Protein AF-A0A940Q890-F1 (afdb_monomer_lite)

Sequence (203 aa):
MNSMENITSRCIGCPLNGSFIGEEDCKSKSAEFCRHMEEFMSSDFYVFPPPQYALSQLTILYSVGMANFLLTYAVSHGYERTTAEDLYVLGLMSRIGCLNNPSGTDCEAKSNEIIMRNGLYVNKLGYAEAIANQEIFTDKPSIALQLLWLAHFCIAENGCYVGFAENYKHICTAYKNGDVKETKFKNIIRIIDYLKINFPEYK

Structure (mmCIF, N/CA/C/O backbone):
data_AF-A0A940Q890-F1
#
_entry.id   AF-A0A940Q890-F1
#
loop_
_atom_site.group_PDB
_atom_site.id
_atom_site.type_symbol
_atom_site.label_atom_id
_atom_site.label_alt_id
_atom_site.label_comp_id
_atom_site.label_asym_id
_atom_site.label_entity_id
_atom_site.label_seq_id
_atom_site.pdbx_PDB_ins_code
_atom_site.Cartn_x
_atom_site.Cartn_y
_atom_site.Cartn_z
_atom_site.occupancy
_atom_site.B_iso_or_equiv
_atom_site.auth_seq_id
_atom_site.auth_comp_id
_atom_site.auth_asym_id
_atom_site.auth_atom_id
_atom_site.pdbx_PDB_model_num
ATOM 1 N N . MET A 1 1 ? 2.649 -46.384 -12.101 1.00 36.00 1 MET A N 1
ATOM 2 C CA . MET A 1 1 ? 3.016 -45.759 -13.387 1.00 36.00 1 MET A CA 1
ATOM 3 C C . MET A 1 1 ? 1.748 -45.690 -14.215 1.00 36.00 1 MET A C 1
ATOM 5 O O . MET A 1 1 ? 1.402 -46.682 -14.833 1.00 36.00 1 MET A O 1
ATOM 9 N N . ASN A 1 2 ? 1.015 -44.579 -14.127 1.00 32.62 2 ASN A N 1
ATOM 10 C CA . ASN A 1 2 ? -0.153 -44.329 -14.969 1.00 32.62 2 ASN A CA 1
ATOM 11 C C . ASN A 1 2 ? 0.209 -43.235 -15.966 1.00 32.62 2 ASN A C 1
ATOM 13 O O . ASN A 1 2 ? 0.811 -42.225 -15.603 1.00 32.62 2 ASN A O 1
ATOM 17 N N . SER A 1 3 ? -0.116 -43.528 -17.216 1.00 32.97 3 SER A N 1
ATOM 18 C CA . SER A 1 3 ? 0.097 -42.749 -18.423 1.00 32.97 3 SER A CA 1
ATOM 19 C C . SER A 1 3 ? -0.542 -41.365 -18.340 1.00 32.97 3 SER A C 1
ATOM 21 O O . SER A 1 3 ? -1.724 -41.233 -18.029 1.00 32.97 3 SER A O 1
ATOM 23 N N . MET A 1 4 ? 0.243 -40.338 -18.674 1.00 30.72 4 MET A N 1
ATOM 24 C CA . MET A 1 4 ? -0.267 -39.038 -19.104 1.00 30.72 4 MET A CA 1
ATOM 25 C C . MET A 1 4 ? -0.988 -39.228 -20.442 1.00 30.72 4 MET A C 1
ATOM 27 O O . MET A 1 4 ? -0.357 -39.249 -21.496 1.00 30.72 4 MET A O 1
ATOM 31 N N . GLU A 1 5 ? -2.304 -39.395 -20.398 1.00 36.03 5 GLU A N 1
ATOM 32 C CA . GLU A 1 5 ? -3.158 -39.242 -21.570 1.00 36.03 5 GLU A CA 1
ATOM 33 C C . GLU A 1 5 ? -3.681 -37.802 -21.657 1.00 36.03 5 GLU A C 1
ATOM 35 O O . GLU A 1 5 ? -4.263 -37.270 -20.716 1.00 36.03 5 GLU A O 1
ATOM 40 N N . ASN A 1 6 ? -3.503 -37.227 -22.849 1.00 37.62 6 ASN A N 1
ATOM 41 C CA . ASN A 1 6 ? -4.355 -36.222 -23.482 1.00 37.62 6 ASN A CA 1
ATOM 42 C C . ASN A 1 6 ? -4.544 -34.867 -22.785 1.00 37.62 6 ASN A C 1
ATOM 44 O O . ASN A 1 6 ? -5.622 -34.535 -22.298 1.00 37.62 6 ASN A O 1
ATOM 48 N N . ILE A 1 7 ? -3.558 -33.987 -22.970 1.00 34.72 7 ILE A N 1
ATOM 49 C CA . ILE A 1 7 ? -3.847 -32.568 -23.211 1.00 34.72 7 ILE A CA 1
ATOM 50 C C . ILE A 1 7 ? -3.721 -32.342 -24.720 1.00 34.72 7 ILE A C 1
ATOM 52 O O . ILE A 1 7 ? -2.685 -31.926 -25.227 1.00 34.72 7 ILE A O 1
ATOM 56 N N . THR A 1 8 ? -4.781 -32.646 -25.470 1.00 36.75 8 THR A N 1
ATOM 57 C CA . THR A 1 8 ? -4.949 -32.084 -26.815 1.00 36.75 8 THR A CA 1
ATOM 58 C C . THR A 1 8 ? -5.264 -30.602 -26.645 1.00 36.75 8 THR A C 1
ATOM 60 O O . THR A 1 8 ? -6.431 -30.210 -26.558 1.00 36.75 8 THR A O 1
ATOM 63 N N . SER A 1 9 ? -4.225 -29.775 -26.549 1.00 41.16 9 SER A N 1
ATOM 64 C CA . SER A 1 9 ? -4.351 -28.333 -26.705 1.00 41.16 9 SER A CA 1
ATOM 65 C C . SER A 1 9 ? -4.835 -28.074 -28.131 1.00 41.16 9 SER A C 1
ATOM 67 O O . SER A 1 9 ? -4.096 -28.153 -29.109 1.00 41.16 9 SER A O 1
ATOM 69 N N . ARG A 1 10 ? -6.133 -27.795 -28.279 1.00 35.84 10 ARG A N 1
ATOM 70 C CA . ARG A 1 10 ? -6.606 -27.081 -29.463 1.00 35.84 10 ARG A CA 1
ATOM 71 C C . ARG A 1 10 ? -5.863 -25.751 -29.455 1.00 35.84 10 ARG A C 1
ATOM 73 O O . ARG A 1 10 ? -6.170 -24.895 -28.631 1.00 35.84 10 ARG A O 1
ATOM 80 N N . CYS A 1 11 ? -4.870 -25.600 -30.328 1.00 39.16 11 CYS A N 1
ATOM 81 C CA . CYS A 1 11 ? -4.302 -24.305 -30.666 1.00 39.16 11 CYS A CA 1
ATOM 82 C C . CYS A 1 11 ? -5.459 -23.430 -31.154 1.00 39.16 11 CYS A C 1
ATOM 84 O O . CYS A 1 11 ? -5.930 -23.571 -32.282 1.00 39.16 11 CYS A O 1
ATOM 86 N N . ILE A 1 12 ? -5.978 -22.573 -30.278 1.00 40.47 12 ILE A N 1
ATOM 87 C CA . ILE A 1 12 ? -6.951 -21.560 -30.661 1.00 40.47 12 ILE A CA 1
ATOM 88 C C . ILE A 1 12 ? -6.165 -20.519 -31.460 1.00 40.47 12 ILE A C 1
ATOM 90 O O . ILE A 1 12 ? -5.473 -19.689 -30.889 1.00 40.47 12 ILE A O 1
ATOM 94 N N . GLY A 1 13 ? -6.227 -20.677 -32.785 1.00 36.38 13 GLY A N 1
ATOM 95 C CA . GLY A 1 13 ? -5.977 -19.695 -33.841 1.00 36.38 13 GLY A CA 1
ATOM 96 C C . GLY A 1 13 ? -4.834 -18.706 -33.627 1.00 36.38 13 GLY A C 1
ATOM 97 O O . GLY A 1 13 ? -5.016 -17.686 -32.975 1.00 36.38 13 GLY A O 1
ATOM 98 N N . CYS A 1 14 ? -3.705 -18.934 -34.299 1.00 35.06 14 CYS A N 1
ATOM 99 C CA . CYS A 1 14 ? -2.730 -17.884 -34.585 1.00 35.06 14 CYS A CA 1
ATOM 100 C C . CYS A 1 14 ? -3.339 -16.959 -35.663 1.00 35.06 14 CYS A C 1
ATOM 102 O O . CYS A 1 14 ? -3.518 -17.414 -36.797 1.00 35.06 14 CYS A O 1
ATOM 104 N N . PRO A 1 15 ? -3.723 -15.701 -35.371 1.00 42.38 15 PRO A N 1
ATOM 105 C CA . PRO A 1 15 ? -4.333 -14.837 -36.365 1.00 42.38 15 PRO A CA 1
ATOM 106 C C . PRO A 1 15 ? -3.221 -14.030 -37.029 1.00 42.38 15 PRO A C 1
ATOM 108 O O . PRO A 1 15 ? -2.974 -12.883 -36.675 1.00 42.38 15 PRO A O 1
ATOM 111 N N . LEU A 1 16 ? -2.525 -14.634 -37.990 1.00 40.38 16 LEU A N 1
ATOM 112 C CA . LEU A 1 16 ? -1.650 -13.890 -38.890 1.00 40.38 16 LEU A CA 1
ATOM 113 C C . LEU A 1 16 ? -2.021 -14.222 -40.334 1.00 40.38 16 LEU A C 1
ATOM 115 O O . LEU A 1 16 ? -1.605 -15.224 -40.899 1.00 40.38 16 LEU A O 1
ATOM 119 N N . ASN A 1 17 ? -2.856 -13.345 -40.892 1.00 38.34 17 ASN A N 1
ATOM 120 C CA . ASN A 1 17 ? -2.993 -13.047 -42.316 1.00 38.34 17 ASN A CA 1
ATOM 121 C C . ASN A 1 17 ? -2.982 -14.248 -43.279 1.00 38.34 17 ASN A C 1
ATOM 123 O O . ASN A 1 17 ? -2.009 -14.500 -43.987 1.00 38.34 17 ASN A O 1
ATOM 127 N N . GLY A 1 18 ? -4.140 -14.905 -43.390 1.00 39.94 18 GLY A N 1
ATOM 128 C CA . GLY A 1 18 ? -4.699 -15.315 -44.685 1.00 39.94 18 GLY A CA 1
ATOM 129 C C . GLY A 1 18 ? -3.880 -16.252 -45.579 1.00 39.94 18 GLY A C 1
ATOM 130 O O . GLY A 1 18 ? -4.152 -16.310 -46.773 1.00 39.94 18 GLY A O 1
ATOM 131 N N . SER A 1 19 ? -2.911 -16.994 -45.050 1.00 39.81 19 SER A N 1
ATOM 132 C CA . SER A 1 19 ? -2.160 -17.990 -45.818 1.00 39.81 19 SER A CA 1
ATOM 133 C C . SER A 1 19 ? -2.051 -19.283 -45.014 1.00 39.81 19 SER A C 1
ATOM 135 O O . SER A 1 19 ? -1.582 -19.290 -43.879 1.00 39.81 19 SER A O 1
ATOM 137 N N . PHE A 1 20 ? -2.571 -20.374 -45.584 1.00 41.38 20 PHE A N 1
ATOM 138 C CA . PHE A 1 20 ? -2.548 -21.704 -44.976 1.00 41.38 20 PHE A CA 1
ATOM 139 C C . PHE A 1 20 ? -1.102 -22.192 -44.888 1.00 41.38 20 PHE A C 1
ATOM 141 O O . PHE A 1 20 ? -0.534 -22.677 -45.864 1.00 41.38 20 PHE A O 1
ATOM 148 N N . ILE A 1 21 ? -0.510 -22.056 -43.705 1.00 46.25 21 ILE A N 1
ATOM 149 C CA . ILE A 1 21 ? 0.701 -22.776 -43.335 1.00 46.25 21 ILE A CA 1
ATOM 150 C C . ILE A 1 21 ? 0.253 -24.189 -42.925 1.00 46.25 21 ILE A C 1
ATOM 152 O O . ILE A 1 21 ? -0.691 -24.326 -42.146 1.00 46.25 21 ILE A O 1
ATOM 156 N N . GLY A 1 22 ? 0.867 -25.237 -43.482 1.00 43.50 22 GLY A N 1
ATOM 157 C CA . GLY A 1 22 ? 0.521 -26.628 -43.158 1.00 43.50 22 GLY A CA 1
ATOM 158 C C . GLY A 1 22 ? 0.616 -26.911 -41.651 1.00 43.50 22 GLY A C 1
ATOM 159 O O . GLY A 1 22 ? 1.475 -26.357 -40.966 1.00 43.50 22 GLY A O 1
ATOM 160 N N . GLU A 1 23 ? -0.262 -27.773 -41.124 1.00 48.44 23 GLU A N 1
ATOM 161 C CA . GLU A 1 23 ? -0.362 -28.075 -39.682 1.00 48.44 23 GLU A CA 1
ATOM 162 C C . GLU A 1 23 ? 0.972 -28.488 -39.031 1.00 48.44 23 GLU A C 1
ATOM 164 O O . GLU A 1 23 ? 1.188 -28.193 -37.856 1.00 48.44 23 GLU A O 1
ATOM 169 N N . GLU A 1 24 ? 1.874 -29.145 -39.765 1.00 46.97 24 GLU A N 1
ATOM 170 C CA . GLU A 1 24 ? 3.201 -29.540 -39.264 1.00 46.97 24 GLU A CA 1
ATOM 171 C C . GLU A 1 24 ? 4.132 -28.342 -39.026 1.00 46.97 24 GLU A C 1
ATOM 173 O O . GLU A 1 24 ? 4.825 -28.295 -38.010 1.00 46.97 24 GLU A O 1
ATOM 178 N N . ASP A 1 25 ? 4.085 -27.334 -39.898 1.00 44.50 25 ASP A N 1
ATOM 179 C CA . ASP A 1 25 ? 4.914 -26.125 -39.812 1.00 44.50 25 ASP A CA 1
ATOM 180 C C . ASP A 1 25 ? 4.408 -25.161 -38.717 1.00 44.50 25 ASP A C 1
ATOM 182 O O . ASP A 1 25 ? 5.162 -24.375 -38.142 1.00 44.50 25 ASP A O 1
ATOM 186 N N . CYS A 1 26 ? 3.110 -25.228 -38.396 1.00 47.78 26 CYS A N 1
ATOM 187 C CA . CYS A 1 26 ? 2.523 -24.495 -37.275 1.00 47.78 26 CYS A CA 1
ATOM 188 C C . CYS A 1 26 ? 2.862 -25.155 -35.926 1.00 47.78 26 CYS A C 1
ATOM 190 O O . CYS A 1 26 ? 3.122 -24.456 -34.946 1.00 47.78 26 CYS A O 1
ATOM 192 N N . LYS A 1 27 ? 2.898 -26.496 -35.870 1.00 50.84 27 LYS A N 1
ATOM 193 C CA . LYS A 1 27 ? 3.291 -27.258 -34.672 1.00 50.84 27 LYS A CA 1
ATOM 194 C C . LYS A 1 27 ? 4.781 -27.111 -34.359 1.00 50.84 27 LYS A C 1
ATOM 196 O O . LYS A 1 27 ? 5.122 -26.961 -33.189 1.00 50.84 27 LYS A O 1
ATOM 201 N N . SER A 1 28 ? 5.654 -27.095 -35.369 1.00 55.19 28 SER A N 1
ATOM 202 C CA . SER A 1 28 ? 7.104 -26.925 -35.182 1.00 55.19 28 SER A CA 1
ATOM 203 C C . SER A 1 28 ? 7.464 -25.524 -34.666 1.00 55.19 28 SER A C 1
ATOM 205 O O . SER A 1 28 ? 8.161 -25.412 -33.660 1.00 55.19 28 SER A O 1
ATOM 207 N N . LYS A 1 29 ? 6.903 -24.461 -35.263 1.00 57.06 29 LYS A N 1
ATOM 208 C CA . LYS A 1 29 ? 7.097 -23.068 -34.811 1.00 57.06 29 LYS A CA 1
ATOM 209 C C . LYS A 1 29 ? 6.474 -22.799 -33.441 1.00 57.06 29 LYS A C 1
ATOM 211 O O . LYS A 1 29 ? 7.051 -22.074 -32.636 1.00 57.06 29 LYS A O 1
ATOM 216 N N . SER A 1 30 ? 5.320 -23.406 -33.150 1.00 66.06 30 SER A N 1
ATOM 217 C CA . SER A 1 30 ? 4.701 -23.357 -31.819 1.00 66.06 30 SER A CA 1
ATOM 218 C C . SER A 1 30 ? 5.561 -24.059 -30.770 1.00 66.06 30 SER A C 1
ATOM 220 O O . SER A 1 30 ? 5.704 -23.533 -29.674 1.00 66.06 30 SER A O 1
ATOM 222 N N . ALA A 1 31 ? 6.127 -25.228 -31.079 1.00 70.69 31 ALA A N 1
ATOM 223 C CA . ALA A 1 31 ? 6.979 -25.966 -30.151 1.00 70.69 31 ALA A CA 1
ATOM 224 C C . ALA A 1 31 ? 8.315 -25.251 -29.908 1.00 70.69 31 ALA A C 1
ATOM 226 O O . ALA A 1 31 ? 8.791 -25.214 -28.779 1.00 70.69 31 ALA A O 1
ATOM 227 N N . GLU A 1 32 ? 8.897 -24.635 -30.940 1.00 73.88 32 GLU A N 1
ATOM 228 C CA . GLU A 1 32 ? 10.106 -23.821 -30.809 1.00 73.88 32 GLU A CA 1
ATOM 229 C C . GLU A 1 32 ? 9.854 -22.561 -29.974 1.00 73.88 32 GLU A C 1
ATOM 231 O O . GLU A 1 32 ? 10.647 -22.258 -29.087 1.00 73.88 32 GLU A O 1
ATOM 236 N N . PHE A 1 33 ? 8.722 -21.881 -30.179 1.00 73.81 33 PHE A N 1
ATOM 237 C CA . PHE A 1 33 ? 8.312 -20.754 -29.342 1.00 73.81 33 PHE A CA 1
ATOM 238 C C . PHE A 1 33 ? 8.047 -21.175 -27.892 1.00 73.81 33 PHE A C 1
ATOM 240 O O . PHE A 1 33 ? 8.537 -20.524 -26.976 1.00 73.81 33 PHE A O 1
ATOM 247 N N . CYS A 1 34 ? 7.312 -22.269 -27.662 1.00 71.75 34 CYS A N 1
ATOM 248 C CA . CYS A 1 34 ? 7.065 -22.787 -26.314 1.00 71.75 34 CYS A CA 1
ATOM 249 C C . CYS A 1 34 ? 8.372 -23.157 -25.613 1.00 71.75 34 CYS A C 1
ATOM 251 O O . CYS A 1 34 ? 8.577 -22.737 -24.483 1.00 71.75 34 CYS A O 1
ATOM 253 N N . ARG A 1 35 ? 9.287 -23.845 -26.303 1.00 73.06 35 ARG A N 1
ATOM 254 C CA . ARG A 1 35 ? 10.613 -24.174 -25.773 1.00 73.06 35 ARG A CA 1
ATOM 255 C C . ARG A 1 35 ? 11.446 -22.923 -25.501 1.00 73.06 35 ARG A C 1
ATOM 257 O O . ARG A 1 35 ? 12.102 -22.857 -24.475 1.00 73.06 35 ARG A O 1
ATOM 264 N N . HIS A 1 36 ? 11.389 -21.916 -26.370 1.00 73.56 36 HIS A N 1
ATOM 265 C CA . HIS A 1 36 ? 12.060 -20.636 -26.147 1.00 73.56 36 HIS A CA 1
ATOM 266 C C . HIS A 1 36 ? 11.501 -19.904 -24.920 1.00 73.56 36 HIS A C 1
ATOM 268 O O . HIS A 1 36 ? 12.264 -19.379 -24.117 1.00 73.56 36 HIS A O 1
ATOM 274 N N . MET A 1 37 ? 10.177 -19.899 -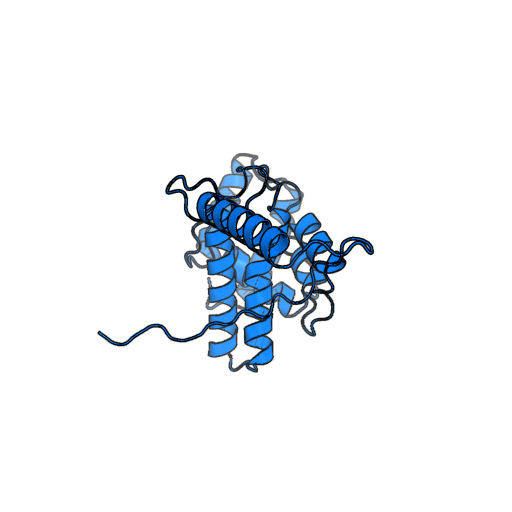24.745 1.00 72.44 37 MET A N 1
ATOM 275 C CA . MET A 1 37 ? 9.524 -19.334 -23.565 1.00 72.44 37 MET A CA 1
ATOM 276 C C . MET A 1 37 ? 9.851 -20.130 -22.300 1.00 72.44 37 MET A C 1
ATOM 278 O O . MET A 1 37 ? 10.097 -19.524 -21.267 1.00 72.44 37 MET A O 1
ATOM 282 N N . GLU A 1 38 ? 9.881 -21.463 -22.368 1.00 68.19 38 GLU A N 1
ATOM 283 C CA . GLU A 1 38 ? 10.301 -22.328 -21.264 1.00 68.19 38 GLU A CA 1
ATOM 284 C C . GLU A 1 38 ? 11.754 -22.045 -20.896 1.00 68.19 38 GLU A C 1
ATOM 286 O O . GLU A 1 38 ? 11.999 -21.683 -19.760 1.00 68.19 38 GLU A O 1
ATOM 291 N N . GLU A 1 39 ? 12.690 -22.066 -21.846 1.00 66.44 39 GLU A N 1
ATOM 292 C CA . GLU A 1 39 ? 14.101 -21.725 -21.622 1.00 66.44 39 GLU A CA 1
ATOM 293 C C . GLU A 1 39 ? 14.268 -20.310 -21.031 1.00 66.44 39 GLU A C 1
ATOM 295 O O . GLU A 1 39 ? 15.066 -20.119 -20.115 1.00 66.44 39 GLU A O 1
ATOM 300 N N . PHE A 1 40 ? 13.486 -19.328 -21.496 1.00 64.69 40 PHE A N 1
ATOM 301 C CA . PHE A 1 40 ? 13.501 -17.956 -20.976 1.00 64.69 40 PHE A CA 1
ATOM 302 C C . PHE A 1 40 ? 12.924 -17.843 -19.554 1.00 64.69 40 PHE A C 1
ATOM 304 O O . PHE A 1 40 ? 13.395 -17.032 -18.761 1.00 64.69 40 PHE A O 1
ATOM 311 N N . MET A 1 41 ? 11.908 -18.644 -19.220 1.00 64.50 41 MET A N 1
ATOM 312 C CA . MET A 1 41 ? 11.225 -18.619 -17.920 1.00 64.50 41 MET A CA 1
ATOM 313 C C . MET A 1 41 ? 11.835 -19.588 -16.890 1.00 64.50 41 MET A C 1
ATOM 315 O O . MET A 1 41 ? 11.636 -19.392 -15.693 1.00 64.50 41 MET A O 1
ATOM 319 N N . SER A 1 42 ? 12.536 -20.638 -17.333 1.00 56.69 42 SER A N 1
ATOM 320 C CA . SER A 1 42 ? 13.055 -21.747 -16.520 1.00 56.69 42 SER A CA 1
ATOM 321 C C . SER A 1 42 ? 14.573 -21.751 -16.374 1.00 56.69 42 SER A C 1
ATOM 323 O O . SER A 1 42 ? 15.097 -22.625 -15.687 1.00 56.69 42 SER A O 1
ATOM 325 N N . SER A 1 43 ? 15.307 -20.849 -17.037 1.00 49.50 43 SER A N 1
ATOM 326 C CA . SER A 1 43 ? 16.749 -20.766 -16.819 1.00 49.50 43 SER A CA 1
ATOM 327 C C . SER A 1 43 ? 17.019 -20.441 -15.348 1.00 49.50 43 SER A C 1
ATOM 329 O O . SER A 1 43 ? 16.525 -19.438 -14.842 1.00 49.50 43 SER A O 1
ATOM 331 N N . ASP A 1 44 ? 17.851 -21.248 -14.683 1.00 46.09 44 ASP A N 1
ATOM 332 C CA . ASP A 1 44 ? 18.306 -21.050 -13.292 1.00 46.09 44 ASP A CA 1
ATOM 333 C C . ASP A 1 44 ? 19.023 -19.700 -13.064 1.00 46.09 44 ASP A C 1
ATOM 335 O O . ASP A 1 44 ? 19.335 -19.307 -11.937 1.00 46.09 44 ASP A O 1
ATOM 339 N N . PHE A 1 45 ? 19.261 -18.948 -14.140 1.00 43.12 45 PHE A N 1
ATOM 340 C CA . PHE A 1 45 ? 19.480 -17.517 -14.080 1.00 43.12 45 PHE A CA 1
ATOM 341 C C . PHE A 1 45 ? 18.164 -16.827 -13.713 1.00 43.12 45 PHE A C 1
ATOM 343 O O . PHE A 1 45 ? 17.337 -16.541 -14.570 1.00 43.12 45 PHE A O 1
ATOM 350 N N . TYR A 1 46 ? 18.020 -16.508 -12.426 1.00 42.62 46 TYR A N 1
ATOM 351 C CA . TYR A 1 46 ? 17.093 -15.531 -11.836 1.00 42.62 46 TYR A CA 1
ATOM 352 C C . TYR A 1 46 ? 17.243 -14.116 -12.441 1.00 42.62 46 TYR A C 1
ATOM 354 O O . TYR A 1 46 ? 17.369 -13.111 -11.744 1.00 42.62 46 TYR A O 1
ATOM 362 N N . VAL A 1 47 ? 17.243 -13.998 -13.760 1.00 44.00 47 VAL A N 1
ATOM 363 C CA . VAL A 1 47 ? 17.026 -12.747 -14.456 1.00 44.00 47 VAL A CA 1
ATOM 364 C C . VAL A 1 47 ? 15.559 -12.821 -14.849 1.00 44.00 47 VAL A C 1
ATOM 366 O O . VAL A 1 47 ? 15.197 -13.242 -15.942 1.00 44.00 47 VAL A O 1
ATOM 369 N N . PHE A 1 48 ? 14.707 -12.393 -13.910 1.00 51.62 48 PHE A N 1
ATOM 370 C CA . PHE A 1 48 ? 13.456 -11.693 -14.224 1.00 51.62 48 PHE A CA 1
ATOM 371 C C . PHE A 1 48 ? 13.619 -10.878 -15.526 1.00 51.62 48 PHE A C 1
ATOM 373 O O . PHE A 1 48 ? 14.755 -10.509 -15.834 1.00 51.62 48 PHE A O 1
ATOM 380 N N . PRO A 1 49 ? 12.548 -10.524 -16.271 1.00 56.41 49 PRO A N 1
ATOM 381 C CA . PRO A 1 49 ? 12.691 -9.657 -17.449 1.00 56.41 49 PRO A CA 1
ATOM 382 C C . PRO A 1 49 ? 13.697 -8.540 -17.130 1.00 56.41 49 PRO A C 1
ATOM 384 O O . PRO A 1 49 ? 13.603 -8.015 -16.016 1.00 56.41 49 PRO A O 1
ATOM 387 N N . PRO A 1 50 ? 14.709 -8.291 -17.997 1.00 57.84 50 PRO A N 1
ATOM 388 C CA . PRO A 1 50 ? 15.988 -7.667 -17.631 1.00 57.84 50 PRO A CA 1
ATOM 389 C C . PRO A 1 50 ? 15.778 -6.577 -16.584 1.00 57.84 50 PRO A C 1
ATOM 391 O O . PRO A 1 50 ? 14.870 -5.804 -16.838 1.00 57.84 50 PRO A O 1
ATOM 394 N N . PRO A 1 51 ? 16.521 -6.479 -15.460 1.00 58.00 51 PRO A N 1
ATOM 395 C CA . PRO A 1 51 ? 16.103 -5.801 -14.216 1.00 58.00 51 PRO A CA 1
ATOM 396 C C . PRO A 1 51 ? 15.391 -4.446 -14.368 1.00 58.00 51 PRO A C 1
ATOM 398 O O . PRO A 1 51 ? 14.542 -4.089 -13.557 1.00 58.00 51 PRO A O 1
ATOM 401 N N . GLN A 1 52 ? 15.696 -3.707 -15.434 1.00 63.38 52 GLN A N 1
ATOM 402 C CA . GLN A 1 52 ? 14.958 -2.537 -15.899 1.00 63.38 52 GLN A CA 1
ATOM 403 C C . GLN A 1 52 ? 13.501 -2.778 -16.361 1.00 63.38 52 GLN A C 1
ATOM 405 O O . GLN A 1 52 ? 12.846 -1.809 -16.729 1.00 63.38 52 GLN A O 1
ATOM 410 N N . TYR A 1 53 ? 13.009 -4.018 -16.399 1.00 68.88 53 TYR A N 1
ATOM 411 C CA . TYR A 1 53 ? 11.707 -4.438 -16.922 1.00 68.88 53 TYR A CA 1
ATOM 412 C C . TYR A 1 53 ? 10.871 -5.239 -15.906 1.00 68.88 53 TYR A C 1
ATOM 414 O O . TYR A 1 53 ? 9.790 -5.732 -16.228 1.00 68.88 53 TYR A O 1
ATOM 422 N N . ALA A 1 54 ? 11.381 -5.398 -14.683 1.00 77.75 54 ALA A N 1
ATOM 423 C CA . ALA A 1 54 ? 10.749 -6.158 -13.613 1.00 77.75 54 ALA A CA 1
ATOM 424 C C . ALA A 1 54 ? 10.543 -5.291 -12.371 1.00 77.75 54 ALA A C 1
ATOM 426 O O . ALA A 1 54 ? 11.219 -4.282 -12.170 1.00 77.75 54 ALA A O 1
ATOM 427 N N . LEU A 1 55 ? 9.632 -5.721 -11.499 1.00 85.06 55 LEU A N 1
ATOM 428 C CA . LEU A 1 55 ? 9.625 -5.241 -10.122 1.00 85.06 55 LEU A CA 1
ATOM 429 C C . LEU A 1 55 ? 10.822 -5.835 -9.377 1.00 85.06 55 LEU A C 1
ATOM 431 O O . LEU A 1 55 ? 11.137 -7.015 -9.533 1.00 85.06 55 LEU A O 1
ATOM 435 N N . SER A 1 56 ? 11.465 -5.027 -8.535 1.00 85.25 56 SER A N 1
ATOM 436 C CA . SER A 1 56 ? 12.512 -5.533 -7.647 1.00 85.25 56 SER A CA 1
ATOM 437 C C . SER A 1 56 ? 11.935 -6.539 -6.645 1.00 85.25 56 SER A C 1
ATOM 439 O O . SER A 1 56 ? 10.764 -6.448 -6.265 1.00 85.25 56 SER A O 1
ATOM 441 N N . GLN A 1 57 ? 12.768 -7.459 -6.153 1.00 85.56 57 GLN A N 1
ATOM 442 C CA . GLN A 1 57 ? 12.354 -8.422 -5.129 1.00 85.56 57 GLN A CA 1
ATOM 443 C C . GLN A 1 57 ? 11.802 -7.729 -3.873 1.00 85.56 57 GLN A C 1
ATOM 445 O O . GLN A 1 57 ? 10.789 -8.166 -3.336 1.00 85.56 57 GLN A O 1
ATOM 450 N N . LEU A 1 58 ? 12.414 -6.620 -3.439 1.00 87.62 58 LEU A N 1
ATOM 451 C CA . LEU A 1 58 ? 11.925 -5.829 -2.305 1.00 87.62 58 LEU A CA 1
ATOM 452 C C . LEU A 1 58 ? 10.540 -5.238 -2.582 1.00 87.62 58 LEU A C 1
ATOM 454 O O . LEU A 1 58 ? 9.656 -5.334 -1.740 1.00 87.62 58 LEU A O 1
ATOM 458 N N . THR A 1 59 ? 10.307 -4.694 -3.779 1.00 90.00 59 THR A N 1
ATOM 459 C CA . THR A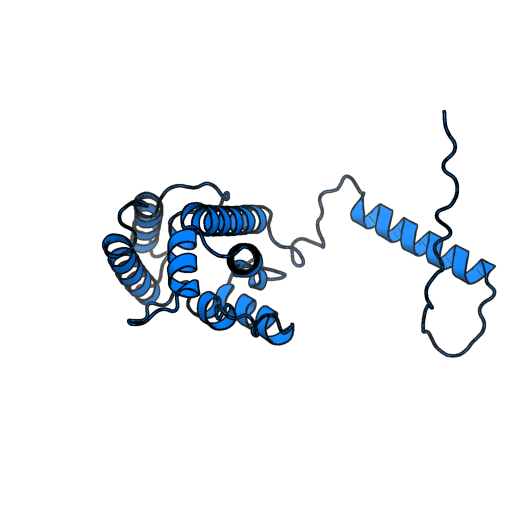 1 59 ? 8.984 -4.172 -4.153 1.00 90.00 59 THR A CA 1
ATOM 460 C C . THR A 1 59 ? 7.922 -5.269 -4.153 1.00 90.00 59 THR A C 1
ATOM 462 O O . THR A 1 59 ? 6.813 -5.035 -3.682 1.00 90.00 59 THR A O 1
ATOM 465 N N . ILE A 1 60 ? 8.260 -6.468 -4.638 1.00 91.62 60 ILE A N 1
ATOM 466 C CA . ILE A 1 60 ? 7.353 -7.621 -4.618 1.00 91.62 60 ILE A CA 1
ATOM 467 C C . ILE A 1 60 ? 7.022 -8.010 -3.174 1.00 91.62 60 ILE A C 1
ATOM 469 O O . ILE A 1 60 ? 5.847 -8.136 -2.836 1.00 91.62 60 ILE A O 1
ATOM 473 N N . LEU A 1 61 ? 8.034 -8.157 -2.313 1.00 92.81 61 LEU A N 1
ATOM 474 C CA . LEU A 1 61 ? 7.839 -8.497 -0.901 1.00 92.81 61 LEU A CA 1
ATOM 475 C C . LEU A 1 61 ? 6.989 -7.448 -0.177 1.00 92.81 61 LEU A C 1
ATOM 477 O O . LEU A 1 61 ? 6.044 -7.806 0.524 1.00 92.81 61 LEU A O 1
ATOM 481 N N . TYR A 1 62 ? 7.269 -6.165 -0.405 1.00 93.56 62 TYR A N 1
ATOM 482 C CA . TYR A 1 62 ? 6.482 -5.062 0.131 1.00 93.56 62 TYR A CA 1
ATOM 483 C C . TYR A 1 62 ? 5.016 -5.129 -0.315 1.00 93.56 62 TYR A C 1
ATOM 485 O O . TYR A 1 62 ? 4.121 -5.120 0.526 1.00 93.56 62 TYR A O 1
ATOM 493 N N . SER A 1 63 ? 4.753 -5.264 -1.621 1.00 95.06 63 SER A N 1
ATOM 494 C CA . SER A 1 63 ? 3.393 -5.389 -2.170 1.00 95.06 63 SER A CA 1
ATOM 495 C C . SER A 1 63 ? 2.640 -6.600 -1.611 1.00 95.06 63 SER A C 1
ATOM 497 O O . SER A 1 63 ? 1.450 -6.501 -1.314 1.00 95.06 63 SER A O 1
ATOM 499 N N . VAL A 1 64 ? 3.318 -7.738 -1.425 1.00 97.00 64 VAL A N 1
ATOM 500 C CA . VAL A 1 64 ? 2.730 -8.930 -0.792 1.00 97.00 64 VAL A CA 1
ATOM 501 C C . VAL A 1 64 ? 2.406 -8.664 0.680 1.00 97.00 64 VAL A C 1
ATOM 503 O O . VAL A 1 64 ? 1.316 -9.010 1.133 1.00 97.00 64 VAL A O 1
ATOM 506 N N . GLY A 1 65 ? 3.305 -8.009 1.421 1.00 97.62 65 GLY A N 1
ATOM 507 C CA . GLY A 1 65 ? 3.064 -7.594 2.805 1.00 97.62 65 GLY A CA 1
ATOM 508 C C . GLY A 1 65 ? 1.853 -6.668 2.933 1.00 97.62 65 GLY A C 1
ATOM 509 O O . GLY A 1 65 ? 0.968 -6.919 3.750 1.00 97.62 65 GLY A O 1
ATOM 510 N N . MET A 1 66 ? 1.761 -5.657 2.064 1.00 97.06 66 MET A N 1
ATOM 511 C CA . MET A 1 66 ? 0.621 -4.737 1.969 1.00 97.06 66 MET A CA 1
ATOM 512 C C . MET A 1 66 ? -0.694 -5.484 1.723 1.00 97.06 66 MET A C 1
ATOM 514 O O . MET A 1 66 ? -1.672 -5.276 2.440 1.00 97.06 66 MET A O 1
ATOM 518 N N . ALA A 1 67 ? -0.714 -6.381 0.734 1.00 97.88 67 ALA A N 1
ATOM 519 C CA . ALA A 1 67 ? -1.894 -7.166 0.385 1.00 97.88 67 ALA A CA 1
ATOM 520 C C . ALA A 1 67 ? -2.338 -8.078 1.538 1.00 97.88 67 ALA A C 1
ATOM 522 O O . ALA A 1 67 ? -3.516 -8.103 1.896 1.00 97.88 67 ALA A O 1
ATOM 523 N N . ASN A 1 68 ? -1.393 -8.779 2.168 1.00 98.31 68 ASN A N 1
ATOM 524 C CA . ASN A 1 68 ? -1.671 -9.659 3.300 1.00 98.31 68 ASN A CA 1
ATOM 525 C C . ASN A 1 68 ? -2.193 -8.888 4.516 1.00 98.31 68 ASN A C 1
ATOM 527 O O . ASN A 1 68 ? -3.129 -9.350 5.171 1.00 98.31 68 ASN A O 1
ATOM 531 N N . PHE A 1 69 ? -1.626 -7.715 4.809 1.00 98.31 69 PHE A N 1
ATOM 532 C CA . PHE A 1 69 ? -2.107 -6.855 5.888 1.00 98.31 69 PHE A CA 1
ATOM 533 C C . PHE A 1 69 ? -3.553 -6.419 5.642 1.00 98.31 69 PHE A C 1
ATOM 535 O O . PHE A 1 69 ? -4.408 -6.614 6.503 1.00 98.31 69 PHE A O 1
ATOM 542 N N . LEU A 1 70 ? -3.843 -5.892 4.450 1.00 97.62 70 LEU A N 1
ATOM 543 C CA . LEU A 1 70 ? -5.177 -5.417 4.082 1.00 97.62 70 LEU A CA 1
ATOM 544 C C . LEU A 1 70 ? -6.225 -6.539 4.099 1.00 97.62 70 LEU A C 1
ATOM 546 O O . LEU A 1 70 ? -7.328 -6.343 4.609 1.00 97.62 70 LEU A O 1
ATOM 550 N N . LEU A 1 71 ? -5.873 -7.730 3.608 1.00 97.94 71 LEU A N 1
ATOM 551 C CA . LEU A 1 71 ? -6.729 -8.915 3.684 1.00 97.94 71 LEU A CA 1
ATOM 552 C C . LEU A 1 71 ? -6.996 -9.326 5.136 1.00 97.94 71 LEU A C 1
ATOM 554 O O . LEU A 1 71 ? -8.142 -9.568 5.511 1.00 97.94 71 LEU A O 1
ATOM 558 N N . THR A 1 72 ? -5.952 -9.375 5.965 1.00 97.94 72 THR A N 1
ATOM 559 C CA . THR A 1 72 ? -6.071 -9.735 7.387 1.00 97.94 72 THR A CA 1
ATOM 560 C C . THR A 1 72 ? -6.943 -8.727 8.134 1.00 97.94 72 THR A C 1
ATOM 562 O O . THR A 1 72 ? -7.818 -9.120 8.911 1.00 97.94 72 THR A O 1
ATOM 565 N N . TYR A 1 73 ? -6.766 -7.432 7.857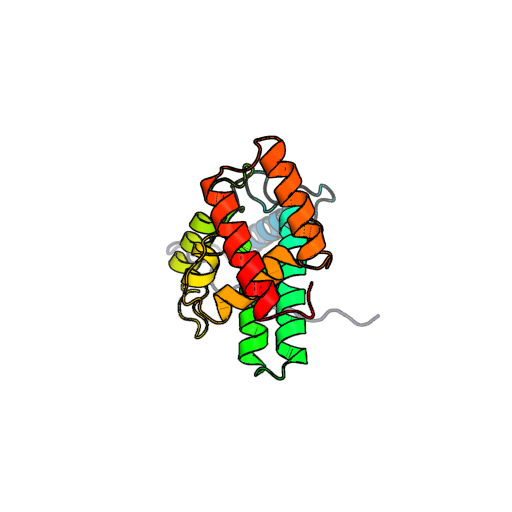 1.00 97.50 73 TYR A N 1
ATOM 566 C CA . TYR A 1 73 ? -7.616 -6.367 8.382 1.00 97.50 73 TYR A CA 1
ATOM 567 C C . TYR A 1 73 ? -9.081 -6.596 7.986 1.00 97.50 73 TYR A C 1
ATOM 569 O O . TYR A 1 73 ? -9.947 -6.698 8.850 1.00 97.50 73 TYR A O 1
ATOM 577 N N . ALA A 1 74 ? -9.361 -6.763 6.692 1.00 96.81 74 ALA A N 1
ATOM 578 C CA . ALA A 1 74 ? -10.718 -6.953 6.188 1.00 96.81 74 ALA A CA 1
ATOM 579 C C . ALA A 1 74 ? -11.419 -8.164 6.832 1.00 96.81 74 ALA A C 1
ATOM 581 O O . ALA A 1 74 ? -12.547 -8.052 7.314 1.00 96.81 74 ALA A O 1
ATOM 582 N N . VAL A 1 75 ? -10.730 -9.309 6.904 1.00 97.31 75 VAL A N 1
ATOM 583 C CA . VAL A 1 75 ? -11.268 -10.545 7.495 1.00 97.31 75 VAL A CA 1
ATOM 584 C C . VAL A 1 75 ? -11.551 -10.374 8.989 1.00 97.31 75 VAL A C 1
ATOM 586 O O . VAL A 1 75 ? -12.624 -10.748 9.458 1.00 97.31 75 VAL A O 1
ATOM 589 N N . SER A 1 76 ? -10.619 -9.782 9.741 1.00 97.00 76 SER A N 1
ATOM 590 C CA . SER A 1 76 ? -10.776 -9.571 11.191 1.00 97.00 76 SER A CA 1
ATOM 591 C C . SER A 1 76 ? -11.879 -8.571 11.551 1.00 97.00 76 SER A C 1
ATOM 593 O O . SER A 1 76 ? -12.436 -8.656 12.643 1.00 97.00 76 SER A O 1
ATOM 595 N N . HIS A 1 77 ? -12.236 -7.675 10.630 1.00 96.00 77 HIS A N 1
ATOM 596 C CA . HIS A 1 77 ? -13.277 -6.662 10.823 1.00 96.00 77 HIS A CA 1
ATOM 597 C C . HIS A 1 77 ? -14.611 -7.042 10.161 1.00 96.00 77 HIS A C 1
ATOM 599 O O . HIS A 1 77 ? -15.518 -6.216 10.085 1.00 96.00 77 HIS A O 1
ATOM 605 N N . GLY A 1 78 ? -14.748 -8.287 9.687 1.00 96.44 78 GLY A N 1
ATOM 606 C CA . GLY A 1 78 ? -16.004 -8.812 9.147 1.00 96.44 78 GLY A CA 1
ATOM 607 C C . GLY A 1 78 ? -16.421 -8.191 7.814 1.00 96.44 78 GLY A C 1
ATOM 608 O O . GLY A 1 78 ? -17.614 -8.087 7.537 1.00 96.44 78 GLY A O 1
ATOM 609 N N . TYR A 1 79 ? -15.463 -7.747 6.999 1.00 95.31 79 TYR A N 1
ATOM 610 C CA . TYR A 1 79 ? -15.762 -7.214 5.674 1.00 95.31 79 TYR A CA 1
ATOM 611 C C . TYR A 1 79 ? -16.249 -8.339 4.755 1.00 95.31 79 TYR A C 1
ATOM 613 O O . TYR A 1 79 ? -15.814 -9.488 4.854 1.00 95.31 79 TYR A O 1
ATOM 621 N N . GLU A 1 80 ? -17.132 -7.988 3.821 1.00 95.00 80 GLU A N 1
ATOM 622 C CA . GLU A 1 80 ? -17.593 -8.896 2.773 1.00 95.00 80 GLU A CA 1
ATOM 623 C C . GLU A 1 80 ? -16.412 -9.467 1.982 1.00 95.00 80 GLU A C 1
ATOM 625 O O . GLU A 1 80 ? -15.429 -8.772 1.701 1.00 95.00 80 GLU A O 1
ATOM 630 N N . ARG A 1 81 ? -16.540 -10.726 1.550 1.00 94.50 81 ARG A N 1
ATOM 631 C CA . ARG A 1 81 ? -15.486 -11.433 0.809 1.00 94.50 81 ARG A CA 1
ATOM 632 C C . ARG A 1 81 ? -14.983 -10.628 -0.390 1.00 94.50 81 ARG A C 1
ATOM 634 O O . ARG A 1 81 ? -13.776 -10.506 -0.570 1.00 94.50 81 ARG A O 1
ATOM 641 N N . THR A 1 82 ? -15.894 -10.057 -1.177 1.00 92.56 82 THR A N 1
ATOM 642 C CA . THR A 1 82 ? -15.527 -9.270 -2.361 1.00 92.56 82 THR A CA 1
ATOM 643 C C . THR A 1 82 ? -14.711 -8.040 -1.988 1.00 92.56 82 THR A C 1
ATOM 645 O O . THR A 1 82 ? -13.772 -7.709 -2.690 1.00 92.56 82 THR A O 1
ATOM 648 N N . THR A 1 83 ? -15.025 -7.389 -0.862 1.00 91.56 83 THR A N 1
ATOM 649 C CA . THR A 1 83 ? -14.278 -6.226 -0.364 1.00 91.56 83 THR A CA 1
ATOM 650 C C . THR A 1 83 ? -12.888 -6.624 0.134 1.00 91.56 83 THR A C 1
ATOM 652 O O . THR A 1 83 ? -11.933 -5.876 -0.051 1.00 91.56 83 THR A O 1
ATOM 655 N N . ALA A 1 84 ? -12.748 -7.804 0.739 1.00 94.25 84 ALA A N 1
ATOM 656 C CA . ALA A 1 84 ? -11.452 -8.332 1.156 1.00 94.25 84 ALA A CA 1
ATOM 657 C C . ALA A 1 84 ? -10.558 -8.702 -0.046 1.00 94.25 84 ALA A C 1
ATOM 659 O O . ALA A 1 84 ? -9.375 -8.364 -0.058 1.00 94.25 84 ALA A O 1
ATOM 660 N N . GLU A 1 85 ? -11.125 -9.347 -1.073 1.00 93.44 85 GLU A N 1
ATOM 661 C CA . GLU A 1 85 ? -10.450 -9.637 -2.351 1.00 93.44 85 GLU A CA 1
ATOM 662 C C . GLU A 1 85 ? -10.009 -8.341 -3.043 1.00 93.44 85 GLU A C 1
ATOM 664 O O . GLU A 1 85 ? -8.871 -8.209 -3.494 1.00 93.44 85 GLU A O 1
ATOM 669 N N . ASP A 1 86 ? -10.897 -7.355 -3.044 1.00 91.75 86 ASP A N 1
ATOM 670 C CA . ASP A 1 86 ? -10.655 -6.015 -3.545 1.00 91.75 86 ASP A CA 1
ATOM 671 C C . ASP A 1 86 ? -9.451 -5.345 -2.840 1.00 91.75 86 ASP A C 1
ATOM 673 O O . ASP A 1 86 ? -8.478 -4.928 -3.477 1.00 91.75 86 ASP A O 1
ATOM 677 N N . LEU A 1 87 ? -9.455 -5.309 -1.507 1.00 93.75 87 LEU A N 1
ATOM 678 C CA . LEU A 1 87 ? -8.358 -4.755 -0.710 1.00 93.75 87 LEU A CA 1
ATOM 679 C C . LEU A 1 87 ? -7.030 -5.508 -0.905 1.00 93.75 87 LEU A C 1
ATOM 681 O O . LEU A 1 87 ? -5.962 -4.891 -0.902 1.00 93.75 87 LEU A O 1
ATOM 685 N N . TYR A 1 88 ? -7.076 -6.822 -1.127 1.00 95.62 88 TYR A N 1
ATOM 686 C CA . TYR A 1 88 ? -5.889 -7.609 -1.462 1.00 95.62 88 TYR A CA 1
ATOM 687 C C . TYR A 1 88 ? -5.276 -7.158 -2.797 1.00 95.62 88 TYR A C 1
ATOM 689 O O . TYR A 1 88 ? -4.069 -6.913 -2.881 1.00 95.62 88 TYR A O 1
ATOM 697 N N . VAL A 1 89 ? -6.108 -6.963 -3.828 1.00 93.06 89 VAL A N 1
ATOM 698 C CA . VAL A 1 89 ? -5.669 -6.437 -5.133 1.00 93.06 89 VAL A CA 1
ATOM 699 C C . VAL A 1 89 ? -5.100 -5.025 -4.997 1.00 93.06 89 VAL A C 1
ATOM 701 O O . VAL A 1 89 ? -4.054 -4.738 -5.581 1.00 93.06 89 VAL A O 1
ATOM 704 N N . LEU A 1 90 ? -5.731 -4.156 -4.201 1.00 92.06 90 LEU A N 1
ATOM 705 C CA . LEU A 1 90 ? -5.210 -2.817 -3.906 1.00 92.06 90 LEU A CA 1
ATOM 706 C C . LEU A 1 90 ? -3.780 -2.880 -3.347 1.00 92.06 90 LEU A C 1
ATOM 708 O O . LEU A 1 90 ? -2.897 -2.173 -3.836 1.00 92.06 90 LEU A O 1
ATOM 712 N N . GLY A 1 91 ? -3.535 -3.753 -2.364 1.00 94.75 91 GLY A N 1
ATOM 713 C CA . GLY A 1 91 ? -2.209 -3.937 -1.773 1.00 94.75 91 GLY A CA 1
ATOM 714 C C . GLY A 1 91 ? -1.160 -4.367 -2.799 1.00 94.75 91 GLY A C 1
ATOM 715 O O . GLY A 1 91 ? -0.109 -3.729 -2.900 1.00 94.75 91 GLY A O 1
ATOM 716 N N . LEU A 1 92 ? -1.479 -5.376 -3.619 1.00 94.38 92 LEU A N 1
ATOM 717 C CA . LEU A 1 92 ? -0.584 -5.872 -4.670 1.00 94.38 92 LEU A CA 1
ATOM 718 C C . LEU A 1 92 ? -0.229 -4.780 -5.688 1.00 94.38 92 LEU A C 1
ATOM 720 O O . LEU A 1 92 ? 0.939 -4.612 -6.048 1.00 94.38 92 LEU A O 1
ATOM 724 N N . MET A 1 93 ? -1.236 -4.023 -6.125 1.00 91.88 93 MET A N 1
ATOM 725 C CA . MET A 1 93 ? -1.110 -3.062 -7.222 1.00 91.88 93 MET A CA 1
ATOM 726 C C . MET A 1 93 ? -0.578 -1.693 -6.786 1.00 91.88 93 MET A C 1
ATOM 728 O O . MET A 1 93 ? -0.176 -0.907 -7.642 1.00 91.88 93 MET A O 1
ATOM 732 N N . SER A 1 94 ? -0.513 -1.405 -5.483 1.00 90.62 94 SER A N 1
ATOM 733 C CA . SER A 1 94 ? -0.078 -0.103 -4.949 1.00 90.62 94 SER A CA 1
ATOM 734 C C . SER A 1 94 ? 1.287 0.369 -5.477 1.00 90.62 94 SER A C 1
ATOM 736 O O . SER A 1 94 ? 1.488 1.559 -5.727 1.00 90.62 94 SER A O 1
ATOM 738 N N . ARG A 1 95 ? 2.216 -0.561 -5.737 1.00 91.38 95 ARG A N 1
ATOM 739 C CA . ARG A 1 95 ? 3.574 -0.274 -6.235 1.00 91.38 95 ARG A CA 1
ATOM 740 C C . ARG A 1 95 ? 3.811 -0.676 -7.692 1.00 91.38 95 ARG A C 1
ATOM 742 O O . ARG A 1 95 ? 4.961 -0.743 -8.119 1.00 91.38 95 ARG A O 1
ATOM 749 N N . ILE A 1 96 ? 2.767 -0.937 -8.482 1.00 91.44 96 ILE A N 1
ATOM 750 C CA . ILE A 1 96 ? 2.942 -1.381 -9.876 1.00 91.44 96 ILE A CA 1
ATOM 751 C C . ILE A 1 96 ? 3.672 -0.347 -10.752 1.00 91.44 96 ILE A C 1
ATOM 753 O O . ILE A 1 96 ? 4.362 -0.720 -11.692 1.00 91.44 96 ILE A O 1
ATOM 757 N N . GLY A 1 97 ? 3.607 0.943 -10.416 1.00 91.06 97 GLY A N 1
ATOM 758 C CA . GLY A 1 97 ? 4.347 2.025 -11.075 1.00 91.06 97 GLY A CA 1
ATOM 759 C C . GLY A 1 97 ? 5.862 1.989 -10.871 1.00 91.06 97 GLY A C 1
ATOM 760 O O . GLY A 1 97 ? 6.590 2.785 -11.467 1.00 91.06 97 GLY A O 1
ATOM 761 N N . CYS A 1 98 ? 6.351 1.068 -10.042 1.00 90.31 98 CYS A N 1
ATOM 762 C CA . CYS A 1 98 ? 7.767 0.761 -9.908 1.00 90.31 98 CYS A CA 1
ATOM 763 C C . CYS A 1 98 ? 8.229 -0.230 -11.004 1.00 90.31 98 CYS A C 1
ATOM 765 O O . CYS A 1 98 ? 9.431 -0.428 -11.188 1.00 90.31 98 CYS A O 1
ATOM 767 N N . LEU A 1 99 ? 7.298 -0.822 -11.771 1.00 89.06 99 LEU A N 1
ATOM 768 C CA . LEU A 1 99 ? 7.605 -1.623 -12.955 1.00 89.06 99 LEU A CA 1
ATOM 769 C C . LEU A 1 99 ? 8.278 -0.732 -14.002 1.00 89.06 99 LEU A C 1
ATOM 771 O O . LEU A 1 99 ? 7.789 0.350 -14.328 1.00 89.06 99 LEU A O 1
ATOM 775 N N . ASN A 1 100 ? 9.413 -1.189 -14.520 1.00 82.12 100 ASN A N 1
ATOM 776 C CA . ASN A 1 100 ? 10.260 -0.436 -15.445 1.00 82.12 100 ASN A CA 1
ATOM 777 C C . ASN A 1 100 ? 10.721 0.928 -14.897 1.00 82.12 100 ASN A C 1
ATOM 779 O O . ASN A 1 100 ? 10.965 1.868 -15.655 1.00 82.12 100 ASN A O 1
ATOM 783 N N . ASN A 1 101 ? 10.815 1.056 -13.570 1.00 81.50 101 ASN A N 1
ATOM 784 C CA . ASN A 1 101 ? 11.109 2.309 -12.879 1.00 81.50 101 ASN A CA 1
ATOM 785 C C . ASN A 1 101 ? 12.070 2.067 -11.698 1.00 81.50 101 ASN A C 1
ATOM 787 O O . ASN A 1 101 ? 11.665 2.159 -10.536 1.00 81.50 101 ASN A O 1
ATOM 791 N N . PRO A 1 102 ? 13.351 1.754 -11.973 1.00 73.94 102 PRO A N 1
ATOM 792 C CA . PRO A 1 102 ? 14.313 1.345 -10.948 1.00 73.94 102 PRO A CA 1
ATOM 793 C C . PRO A 1 102 ? 14.631 2.442 -9.923 1.00 73.94 102 PRO A C 1
ATOM 795 O O . PRO A 1 102 ? 15.049 2.128 -8.815 1.00 73.94 102 PRO A O 1
ATOM 798 N N . SER A 1 103 ? 14.415 3.721 -10.253 1.00 78.38 103 SER A N 1
ATOM 799 C CA . SER A 1 103 ? 14.580 4.827 -9.301 1.00 78.38 103 SER A CA 1
ATOM 800 C C . SER A 1 103 ? 13.404 4.976 -8.332 1.00 78.38 103 SER A C 1
ATOM 802 O O . SER A 1 103 ? 13.487 5.771 -7.399 1.00 78.38 103 SER A O 1
ATOM 804 N N . GLY A 1 104 ? 12.280 4.290 -8.579 1.00 78.88 104 GLY A N 1
ATOM 805 C CA . GLY A 1 104 ? 11.042 4.450 -7.814 1.00 78.88 104 GLY A CA 1
ATOM 806 C C . GLY A 1 104 ? 10.419 5.847 -7.916 1.00 78.88 104 GLY A C 1
ATOM 807 O O . GLY A 1 104 ? 9.472 6.145 -7.192 1.00 78.88 104 GLY A O 1
ATOM 808 N N . THR A 1 105 ? 10.927 6.709 -8.804 1.00 82.31 105 THR A N 1
ATOM 809 C CA . THR A 1 105 ? 10.464 8.094 -8.940 1.00 82.31 105 THR A CA 1
ATOM 810 C C . THR A 1 105 ? 9.014 8.111 -9.402 1.00 82.31 105 THR A C 1
ATOM 812 O O . THR A 1 105 ? 8.675 7.456 -10.395 1.00 82.31 105 THR A O 1
ATOM 815 N N . ASP A 1 106 ? 8.184 8.852 -8.667 1.00 83.62 106 ASP A N 1
ATOM 816 C CA . ASP A 1 106 ? 6.746 9.001 -8.896 1.00 83.62 106 ASP A CA 1
ATOM 817 C C . ASP A 1 106 ? 6.019 7.650 -9.035 1.00 83.62 106 ASP A C 1
ATOM 819 O O . ASP A 1 106 ? 5.113 7.497 -9.860 1.00 83.62 106 ASP A O 1
ATOM 823 N N . CYS A 1 107 ? 6.446 6.638 -8.264 1.00 88.00 107 CYS A N 1
ATOM 824 C CA . CYS A 1 107 ? 5.893 5.284 -8.341 1.00 88.00 107 CYS A CA 1
ATOM 825 C C . CYS A 1 107 ? 4.375 5.284 -8.093 1.00 88.00 107 CYS A C 1
ATOM 827 O O . CYS A 1 107 ? 3.656 4.587 -8.795 1.00 88.00 107 CYS A O 1
ATOM 829 N N . GLU A 1 108 ? 3.868 6.124 -7.191 1.00 86.81 108 GLU A N 1
ATOM 830 C CA . GLU A 1 108 ? 2.442 6.279 -6.883 1.00 86.81 108 GLU A CA 1
ATOM 831 C C . GLU A 1 108 ? 1.658 6.828 -8.087 1.00 86.81 108 GLU A C 1
ATOM 833 O O . GLU A 1 108 ? 0.642 6.260 -8.496 1.00 86.81 108 GLU A O 1
ATOM 838 N N . ALA A 1 109 ? 2.162 7.896 -8.715 1.00 87.31 109 ALA A N 1
ATOM 839 C CA . ALA A 1 109 ? 1.527 8.501 -9.885 1.00 87.31 109 ALA A CA 1
ATOM 840 C C . ALA A 1 109 ? 1.509 7.535 -11.080 1.00 87.31 109 ALA A C 1
ATOM 842 O O . ALA A 1 109 ? 0.484 7.394 -11.751 1.00 87.31 109 ALA A O 1
ATOM 843 N N . LYS A 1 110 ? 2.611 6.809 -11.303 1.00 90.94 110 LYS A N 1
ATOM 844 C CA . LYS A 1 110 ? 2.703 5.771 -12.341 1.00 90.94 110 LYS A CA 1
ATOM 845 C C . LYS A 1 110 ? 1.820 4.563 -12.033 1.00 90.94 110 LYS A C 1
ATOM 847 O O . LYS A 1 110 ? 1.214 4.013 -12.950 1.00 90.94 110 LYS A O 1
ATOM 852 N N . SER A 1 111 ? 1.706 4.155 -10.765 1.00 90.88 111 SER A N 1
ATOM 853 C CA . SER A 1 111 ? 0.785 3.090 -10.352 1.00 90.88 111 SER A CA 1
ATOM 854 C C . SER A 1 111 ? -0.646 3.473 -10.718 1.00 90.88 111 SER A C 1
ATOM 856 O O . SER A 1 111 ? -1.351 2.685 -11.348 1.00 90.88 111 SER A O 1
ATOM 858 N N . ASN A 1 112 ? -1.050 4.706 -10.395 1.00 88.62 112 ASN A N 1
ATOM 859 C CA . ASN A 1 112 ? -2.359 5.229 -10.762 1.00 88.62 112 ASN A CA 1
ATOM 860 C C . ASN A 1 112 ? -2.562 5.253 -12.289 1.00 88.62 112 ASN A C 1
ATOM 862 O O . ASN A 1 112 ? -3.582 4.770 -12.771 1.00 88.62 112 ASN A O 1
ATOM 866 N N . GLU A 1 113 ? -1.584 5.730 -13.066 1.00 89.69 113 GLU A N 1
ATOM 867 C CA . GLU A 1 113 ? -1.657 5.722 -14.536 1.00 89.69 113 GLU A CA 1
ATOM 868 C C . GLU A 1 113 ? -1.884 4.306 -15.096 1.00 89.69 113 GLU A C 1
ATOM 870 O O . GLU A 1 113 ? -2.782 4.094 -15.915 1.00 89.69 113 GLU A O 1
ATOM 875 N N . ILE A 1 114 ? -1.114 3.318 -14.626 1.00 89.69 114 ILE A N 1
ATOM 876 C CA . ILE A 1 114 ? -1.234 1.919 -15.060 1.00 89.69 114 ILE A CA 1
ATOM 877 C C . ILE A 1 114 ? -2.618 1.362 -14.710 1.00 89.69 114 ILE A C 1
ATOM 879 O O . ILE A 1 114 ? -3.244 0.708 -15.544 1.00 89.69 114 ILE A O 1
ATOM 883 N N . ILE A 1 115 ? -3.117 1.625 -13.504 1.00 87.81 115 ILE A N 1
ATOM 884 C CA . ILE A 1 115 ? -4.428 1.152 -13.040 1.00 87.81 115 ILE A CA 1
ATOM 885 C C . ILE A 1 115 ? -5.559 1.774 -13.856 1.00 87.81 115 ILE A C 1
ATOM 887 O O . ILE A 1 115 ? -6.459 1.058 -14.303 1.00 87.81 115 ILE A O 1
ATOM 891 N N . MET A 1 116 ? -5.483 3.082 -14.114 1.00 86.88 116 MET A N 1
ATOM 892 C CA . MET A 1 116 ? -6.444 3.806 -14.944 1.00 86.88 116 MET A CA 1
ATOM 893 C C . MET A 1 116 ? -6.463 3.258 -16.375 1.00 86.88 116 MET A C 1
ATOM 895 O O . MET A 1 116 ? -7.526 2.912 -16.891 1.00 86.88 116 MET A O 1
ATOM 899 N N . ARG A 1 117 ? -5.287 3.094 -16.998 1.00 88.69 117 ARG A N 1
ATOM 900 C CA . ARG A 1 117 ? -5.153 2.584 -18.373 1.00 88.69 117 ARG A CA 1
ATOM 901 C C . ARG A 1 117 ? -5.701 1.165 -18.547 1.00 88.69 117 ARG A C 1
ATOM 903 O O . ARG A 1 117 ? -6.166 0.831 -19.631 1.00 88.69 117 ARG A O 1
ATOM 910 N N . ASN A 1 118 ? -5.649 0.338 -17.503 1.00 85.00 118 ASN A N 1
ATOM 911 C CA . ASN A 1 118 ? -6.101 -1.055 -17.546 1.00 85.00 118 ASN A CA 1
ATOM 912 C C . ASN A 1 118 ? -7.532 -1.262 -17.011 1.00 85.00 118 ASN A C 1
ATOM 914 O O . ASN A 1 118 ? -7.944 -2.401 -16.814 1.00 85.00 118 ASN A O 1
ATOM 918 N N . GLY A 1 119 ? -8.302 -0.196 -16.759 1.00 81.12 119 GLY A N 1
ATOM 919 C CA . GLY A 1 119 ? -9.703 -0.327 -16.335 1.00 81.12 119 GLY A CA 1
ATOM 920 C C . GLY A 1 119 ? -9.903 -0.768 -14.880 1.00 81.12 119 GLY A C 1
ATOM 921 O O . GLY A 1 119 ? -11.030 -1.027 -14.468 1.00 81.12 119 GLY A O 1
ATOM 922 N N . LEU A 1 120 ? -8.838 -0.817 -14.073 1.00 75.81 120 LEU A N 1
ATOM 923 C CA . LEU A 1 120 ? -8.877 -1.283 -12.679 1.00 75.81 120 LEU A CA 1
ATOM 924 C C . LEU A 1 120 ? -9.398 -0.219 -11.691 1.00 75.81 120 LEU A C 1
ATOM 926 O O . LEU A 1 120 ? -9.426 -0.446 -10.483 1.00 75.81 120 LEU A O 1
ATOM 930 N N . TYR A 1 121 ? -9.832 0.938 -12.195 1.00 67.62 121 TYR A N 1
ATOM 931 C CA . TYR A 1 121 ? -10.350 2.070 -11.421 1.00 67.62 121 TYR A CA 1
ATOM 932 C C . TYR A 1 121 ? -11.852 1.987 -11.107 1.00 67.62 121 TYR A C 1
ATOM 934 O O . TYR A 1 121 ? -12.345 2.758 -10.290 1.00 67.62 121 TYR A O 1
ATOM 942 N N . VAL A 1 122 ? -12.587 1.063 -11.739 1.00 58.12 122 VAL A N 1
ATOM 943 C CA . VAL A 1 122 ? -14.057 0.933 -11.621 1.00 58.12 122 VAL A CA 1
ATOM 944 C C . VAL A 1 122 ? -14.476 0.140 -10.367 1.00 58.12 122 VAL A C 1
ATOM 946 O O . VAL A 1 122 ? -15.629 -0.257 -10.217 1.00 58.12 122 VAL A O 1
ATOM 949 N N . ASN A 1 123 ? -13.557 -0.116 -9.434 1.00 66.12 123 ASN A N 1
ATOM 950 C CA . ASN A 1 123 ? -13.899 -0.799 -8.189 1.00 66.12 123 ASN A CA 1
ATOM 951 C C . ASN A 1 123 ? -14.658 0.130 -7.226 1.00 66.12 123 ASN A C 1
ATOM 953 O O . ASN A 1 123 ? -14.497 1.351 -7.233 1.00 66.12 123 ASN A O 1
ATOM 957 N N . LYS A 1 124 ? -15.479 -0.468 -6.358 1.00 64.38 124 LYS A N 1
ATOM 958 C CA . LYS A 1 124 ? -16.336 0.253 -5.399 1.00 64.38 124 LYS A CA 1
ATOM 959 C C . LYS A 1 124 ? -15.554 1.034 -4.336 1.00 64.38 124 LYS A C 1
ATOM 961 O O . LYS A 1 124 ? -16.144 1.854 -3.640 1.00 64.38 124 LYS A O 1
ATOM 966 N N . LEU A 1 125 ? -14.262 0.753 -4.189 1.00 70.31 125 LEU A N 1
ATOM 967 C CA . LEU A 1 125 ? -13.408 1.277 -3.129 1.00 70.31 125 LEU A CA 1
ATOM 968 C C . LEU A 1 125 ? -12.574 2.494 -3.560 1.00 70.31 125 LEU A C 1
ATOM 970 O O . LEU A 1 125 ? -12.068 3.198 -2.694 1.00 70.31 125 LEU A O 1
ATOM 974 N N . GLY A 1 126 ? -12.453 2.777 -4.861 1.00 76.56 126 GLY A N 1
ATOM 975 C CA . GLY A 1 126 ? -11.715 3.934 -5.370 1.00 76.56 126 GLY A CA 1
ATOM 976 C C . GLY A 1 126 ? -10.189 3.768 -5.379 1.00 76.56 126 GLY A C 1
ATOM 977 O O . GLY A 1 126 ? -9.478 4.689 -4.989 1.00 76.56 126 GLY A O 1
ATOM 978 N N . TYR A 1 127 ? -9.646 2.630 -5.842 1.00 81.56 127 TYR A N 1
ATOM 979 C CA . TYR A 1 127 ? -8.180 2.385 -5.814 1.00 81.56 127 TYR A CA 1
ATOM 980 C C . TYR A 1 127 ? -7.334 3.455 -6.483 1.00 81.56 127 TYR A C 1
ATOM 982 O O . TYR A 1 127 ? -6.248 3.750 -5.998 1.00 81.56 127 TYR A O 1
ATOM 990 N N . ALA A 1 128 ? -7.802 4.003 -7.603 1.00 79.81 128 ALA A N 1
ATOM 991 C CA . ALA A 1 128 ? -7.073 5.034 -8.329 1.00 79.81 128 ALA A CA 1
ATOM 992 C C . ALA A 1 128 ? -6.830 6.265 -7.437 1.00 79.81 128 ALA A C 1
ATOM 994 O O . ALA A 1 128 ? -5.712 6.765 -7.340 1.00 79.81 128 ALA A O 1
ATOM 995 N N . GLU A 1 129 ? -7.866 6.691 -6.709 1.00 84.62 129 GLU A N 1
ATOM 996 C CA . GLU A 1 129 ? -7.774 7.783 -5.741 1.00 84.62 129 GLU A CA 1
ATOM 997 C C . GLU A 1 129 ? -6.884 7.407 -4.555 1.00 84.62 129 GLU A C 1
ATOM 999 O O . GLU A 1 129 ? -6.000 8.185 -4.199 1.00 84.62 129 GLU A O 1
ATOM 1004 N N . ALA A 1 130 ? -7.049 6.204 -3.998 1.00 88.56 130 ALA A N 1
ATOM 1005 C CA . ALA A 1 130 ? -6.238 5.746 -2.874 1.00 88.56 130 ALA A CA 1
ATOM 1006 C C . ALA A 1 130 ? -4.736 5.706 -3.216 1.00 88.56 130 ALA A C 1
ATOM 1008 O O . ALA A 1 130 ? -3.909 6.234 -2.479 1.00 88.56 130 ALA A O 1
ATOM 1009 N N . ILE A 1 131 ? -4.375 5.132 -4.363 1.00 87.94 131 ILE A N 1
ATOM 1010 C CA . ILE A 1 131 ? -2.978 4.984 -4.789 1.00 87.94 131 ILE A CA 1
ATOM 1011 C C . ILE A 1 131 ? -2.363 6.334 -5.145 1.00 87.94 131 ILE A C 1
ATOM 1013 O O . ILE A 1 131 ? -1.242 6.617 -4.729 1.00 87.94 131 ILE A O 1
ATOM 1017 N N . ALA A 1 132 ? -3.096 7.197 -5.854 1.00 85.69 132 ALA A N 1
ATOM 1018 C CA . ALA A 1 132 ? -2.611 8.534 -6.185 1.00 85.69 132 ALA A CA 1
ATOM 1019 C C . ALA A 1 132 ? -2.320 9.387 -4.936 1.00 85.69 132 ALA A C 1
ATOM 1021 O O . ALA A 1 132 ? -1.461 10.266 -4.984 1.00 85.69 132 ALA A O 1
ATOM 1022 N N . ASN A 1 133 ? -3.016 9.124 -3.825 1.00 88.50 133 ASN A N 1
ATOM 1023 C CA . ASN A 1 133 ? -2.923 9.902 -2.589 1.00 88.50 133 ASN A CA 1
ATOM 1024 C C . ASN A 1 133 ? -2.263 9.145 -1.423 1.00 88.50 133 ASN A C 1
ATOM 1026 O O . ASN A 1 133 ? -2.323 9.605 -0.283 1.00 88.50 133 ASN A O 1
ATOM 1030 N N . GLN A 1 134 ? -1.585 8.020 -1.677 1.00 88.38 134 GLN A N 1
ATOM 1031 C CA . GLN A 1 134 ? -0.995 7.167 -0.633 1.00 88.38 134 GLN A CA 1
ATOM 1032 C C . GLN A 1 134 ? -0.027 7.913 0.311 1.00 88.38 134 GLN A C 1
ATOM 1034 O O . GLN A 1 134 ? 0.129 7.524 1.464 1.00 88.38 134 GLN A O 1
ATOM 1039 N N . GLU A 1 135 ? 0.579 9.015 -0.136 1.00 87.75 135 GLU A N 1
ATOM 1040 C CA . GLU A 1 135 ? 1.469 9.861 0.677 1.00 87.75 135 GLU A CA 1
ATOM 1041 C C . GLU A 1 135 ? 0.976 11.317 0.813 1.00 87.75 135 GLU A C 1
ATOM 1043 O O . GLU A 1 135 ? 1.726 12.208 1.227 1.00 87.75 135 GLU A O 1
ATOM 1048 N N . ILE A 1 136 ? -0.278 11.595 0.442 1.00 91.19 136 ILE A N 1
ATOM 1049 C CA . ILE A 1 136 ? -0.867 12.939 0.436 1.00 91.19 136 ILE A CA 1
ATOM 1050 C C . ILE A 1 136 ? -2.005 12.978 1.440 1.00 91.19 136 ILE A C 1
ATOM 1052 O O . ILE A 1 136 ? -3.004 12.293 1.268 1.00 91.19 136 ILE A O 1
ATOM 1056 N N . PHE A 1 137 ? -1.893 13.820 2.464 1.00 94.06 137 PHE A N 1
ATOM 1057 C CA . PHE A 1 137 ? -2.958 13.946 3.448 1.00 94.06 137 PHE A CA 1
ATOM 1058 C C . PHE A 1 137 ? -4.183 14.676 2.872 1.00 94.06 137 PHE A C 1
ATOM 1060 O O . PHE A 1 137 ? -4.055 15.731 2.248 1.00 94.06 137 PHE A O 1
ATOM 1067 N N . THR A 1 138 ? -5.375 14.168 3.184 1.00 92.88 138 THR A N 1
ATOM 1068 C CA . THR A 1 138 ? -6.672 14.808 2.927 1.00 92.88 138 THR A CA 1
ATOM 1069 C C . THR A 1 138 ? -7.543 14.738 4.182 1.00 92.88 138 THR A C 1
ATOM 1071 O O . THR A 1 138 ? -7.473 13.766 4.929 1.00 92.88 138 THR A O 1
ATOM 1074 N N . ASP A 1 139 ? -8.373 15.757 4.424 1.00 89.69 139 ASP A N 1
ATOM 1075 C CA . ASP A 1 139 ? -9.227 15.832 5.622 1.00 89.69 139 ASP A CA 1
ATOM 1076 C C . ASP A 1 139 ? -10.397 14.826 5.592 1.00 89.69 139 A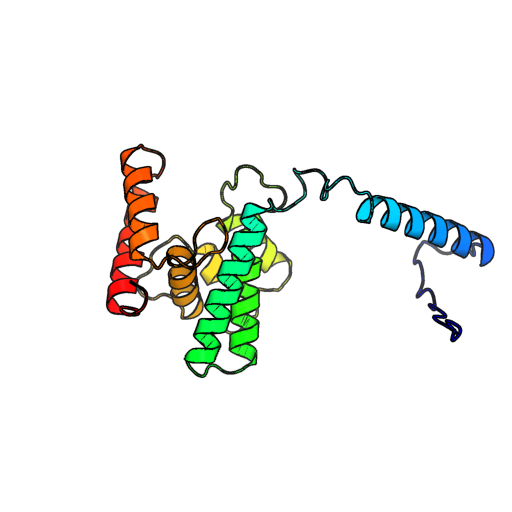SP A C 1
ATOM 1078 O O . ASP A 1 139 ? -11.023 14.566 6.620 1.00 89.69 139 ASP A O 1
ATOM 1082 N N . LYS A 1 140 ? -10.725 14.274 4.416 1.00 90.62 140 LYS A N 1
ATOM 1083 C CA . LYS A 1 140 ? -11.829 13.318 4.216 1.00 90.62 140 LYS A CA 1
ATOM 1084 C C . LYS A 1 140 ? -11.381 12.143 3.337 1.00 90.62 140 LYS A C 1
ATOM 1086 O O . LYS A 1 140 ? -11.838 12.040 2.199 1.00 90.62 140 LYS A O 1
ATOM 1091 N N . PRO A 1 141 ? -10.465 11.290 3.825 1.00 92.94 141 PRO A N 1
ATOM 1092 C CA . PRO A 1 141 ? -9.963 10.167 3.043 1.00 92.94 141 PRO A CA 1
ATOM 1093 C C . PRO A 1 141 ? -11.057 9.117 2.827 1.00 92.94 141 PRO A C 1
ATOM 1095 O O . PRO A 1 141 ? -11.850 8.836 3.732 1.00 92.94 141 PRO A O 1
ATOM 1098 N N . SER A 1 142 ? -11.079 8.497 1.646 1.00 91.31 142 SER A N 1
ATOM 1099 C CA . SER A 1 142 ? -11.898 7.306 1.403 1.00 91.31 142 SER A CA 1
ATOM 1100 C C . SER A 1 142 ? -11.472 6.152 2.320 1.00 91.31 142 SER A C 1
ATOM 1102 O O . SER A 1 142 ? -10.353 6.136 2.834 1.00 91.31 142 SER A O 1
ATOM 1104 N N . ILE A 1 143 ? -12.343 5.157 2.523 1.00 91.25 143 ILE A N 1
ATOM 1105 C CA . ILE A 1 143 ? -11.997 3.967 3.325 1.00 91.25 143 ILE A CA 1
ATOM 1106 C C . ILE A 1 143 ? -10.760 3.272 2.738 1.00 91.25 143 ILE A C 1
ATOM 1108 O O . ILE A 1 143 ? -9.860 2.889 3.479 1.00 91.25 143 ILE A O 1
ATOM 1112 N N . ALA A 1 144 ? -10.666 3.167 1.410 1.00 91.81 144 ALA A N 1
ATOM 1113 C CA . ALA A 1 144 ? -9.507 2.573 0.754 1.00 91.81 144 ALA A CA 1
ATOM 1114 C C . ALA A 1 144 ? -8.219 3.348 1.034 1.00 91.81 144 ALA A C 1
ATOM 1116 O O . ALA A 1 144 ? -7.203 2.733 1.342 1.00 91.81 144 ALA A O 1
ATOM 1117 N N . LEU A 1 145 ? -8.262 4.683 0.974 1.00 93.88 145 LEU A N 1
ATOM 1118 C CA . LEU A 1 145 ? -7.103 5.517 1.274 1.00 93.88 145 LEU A CA 1
ATOM 1119 C C . LEU A 1 145 ? -6.676 5.392 2.744 1.00 93.88 145 LEU A C 1
ATOM 1121 O O . LEU A 1 145 ? -5.489 5.257 3.020 1.00 93.88 145 LEU A O 1
ATOM 1125 N N . GLN A 1 146 ? -7.630 5.361 3.680 1.00 95.12 146 GLN A N 1
ATOM 1126 C CA . GLN A 1 146 ? -7.341 5.157 5.105 1.00 95.12 146 GLN A CA 1
ATOM 1127 C C . GLN A 1 146 ? -6.637 3.822 5.359 1.00 95.12 146 GLN A C 1
ATOM 1129 O O . GLN A 1 146 ? -5.611 3.779 6.037 1.00 95.12 146 GLN A O 1
ATOM 1134 N N . LEU A 1 147 ? -7.170 2.736 4.795 1.00 95.81 147 LEU A N 1
ATOM 1135 C CA . LEU A 1 147 ? -6.594 1.403 4.954 1.00 95.81 147 LEU A CA 1
ATOM 1136 C C . LEU A 1 147 ? -5.247 1.283 4.238 1.00 95.81 147 LEU A C 1
ATOM 1138 O O . LEU A 1 147 ? -4.335 0.643 4.758 1.00 95.81 147 LEU A O 1
ATOM 1142 N N . LEU A 1 148 ? -5.085 1.937 3.084 1.00 95.38 148 LEU A N 1
ATOM 1143 C CA . LEU A 1 148 ? -3.812 1.974 2.374 1.00 95.38 148 LEU A CA 1
ATOM 1144 C C . LEU A 1 148 ? -2.750 2.753 3.158 1.00 95.38 148 LEU A C 1
ATOM 1146 O O . LEU A 1 148 ? -1.616 2.289 3.231 1.00 95.38 148 LEU A O 1
ATOM 1150 N N . TRP A 1 149 ? -3.100 3.879 3.790 1.00 96.00 149 TRP A N 1
ATOM 1151 C CA . TRP A 1 149 ? -2.208 4.567 4.727 1.00 96.00 149 TRP A CA 1
ATOM 1152 C C . TRP A 1 149 ? -1.826 3.656 5.885 1.00 96.00 149 TRP A C 1
ATOM 1154 O O . TRP A 1 149 ? -0.640 3.499 6.166 1.00 96.00 149 TRP A O 1
ATOM 1164 N N . LEU A 1 150 ? -2.809 3.023 6.528 1.00 96.81 150 LEU A N 1
ATOM 1165 C CA . LEU A 1 150 ? -2.557 2.116 7.642 1.00 96.81 150 LEU A CA 1
ATOM 1166 C C . LEU A 1 150 ? -1.562 1.017 7.243 1.00 96.81 150 LEU A C 1
ATOM 1168 O O . LEU A 1 150 ? -0.533 0.858 7.893 1.00 96.81 150 LEU A O 1
ATOM 1172 N N . ALA A 1 151 ? -1.809 0.329 6.126 1.00 96.69 151 ALA A N 1
ATOM 1173 C CA . ALA A 1 151 ? -0.908 -0.692 5.601 1.00 96.69 151 ALA A CA 1
ATOM 1174 C C . ALA A 1 151 ? 0.483 -0.124 5.273 1.00 96.69 151 ALA A C 1
ATOM 1176 O O . ALA A 1 151 ? 1.491 -0.696 5.683 1.00 96.69 151 ALA A O 1
ATOM 1177 N N . HIS A 1 152 ? 0.542 1.027 4.594 1.00 94.19 152 HIS A N 1
ATOM 1178 C CA . HIS A 1 152 ? 1.791 1.659 4.166 1.00 94.19 152 HIS A CA 1
ATOM 1179 C C . HIS A 1 152 ? 2.722 1.952 5.342 1.00 94.19 152 HIS A C 1
ATOM 1181 O O . HIS A 1 152 ? 3.929 1.738 5.237 1.00 94.19 152 HIS A O 1
ATOM 1187 N N . PHE A 1 153 ? 2.160 2.394 6.470 1.00 94.81 153 PHE A N 1
ATOM 1188 C CA . PHE A 1 153 ? 2.935 2.677 7.672 1.00 94.81 153 PHE A CA 1
ATOM 1189 C C . PHE A 1 153 ? 3.151 1.449 8.560 1.00 94.81 153 PHE A C 1
ATOM 1191 O O . PHE A 1 153 ? 4.154 1.407 9.263 1.00 94.81 153 PHE A O 1
ATOM 1198 N N . CYS A 1 154 ? 2.292 0.433 8.515 1.00 96.00 154 CYS A N 1
ATOM 1199 C CA . CYS A 1 154 ? 2.460 -0.786 9.307 1.00 96.00 154 CYS A CA 1
ATOM 1200 C C . CYS A 1 154 ? 3.397 -1.826 8.680 1.00 96.00 154 CYS A C 1
ATOM 1202 O O . CYS A 1 154 ? 3.837 -2.724 9.398 1.00 96.00 154 CYS A O 1
ATOM 1204 N N . ILE A 1 155 ? 3.689 -1.737 7.381 1.00 95.44 155 ILE A N 1
ATOM 1205 C CA . ILE A 1 155 ? 4.509 -2.708 6.648 1.00 95.44 155 ILE A CA 1
ATOM 1206 C C . ILE A 1 155 ? 5.874 -2.105 6.300 1.00 95.44 155 ILE A C 1
ATOM 1208 O O . ILE A 1 155 ? 5.964 -1.008 5.751 1.00 95.44 155 ILE A O 1
ATOM 1212 N N . ALA A 1 156 ? 6.946 -2.831 6.617 1.00 91.62 156 ALA A N 1
ATOM 1213 C CA . ALA A 1 156 ? 8.319 -2.483 6.255 1.00 91.62 156 ALA A CA 1
ATOM 1214 C C . ALA A 1 156 ? 8.671 -2.952 4.831 1.00 91.62 156 ALA A C 1
ATOM 1216 O O . ALA A 1 156 ? 7.996 -3.813 4.274 1.00 91.62 156 ALA A O 1
ATOM 1217 N N . GLU A 1 157 ? 9.765 -2.441 4.252 1.00 87.06 157 GLU A N 1
ATOM 1218 C CA . GLU A 1 157 ? 10.196 -2.735 2.866 1.00 87.06 157 GLU A CA 1
ATOM 1219 C C . GLU A 1 157 ? 10.367 -4.230 2.550 1.00 87.06 157 GLU A C 1
ATOM 1221 O O . GLU A 1 157 ? 10.192 -4.652 1.411 1.00 87.06 157 GLU A O 1
ATOM 1226 N N . ASN A 1 158 ? 10.678 -5.052 3.552 1.00 89.94 158 ASN A N 1
ATOM 1227 C CA . ASN A 1 158 ? 10.791 -6.505 3.407 1.00 89.94 158 ASN A CA 1
ATOM 1228 C C . ASN A 1 158 ? 9.439 -7.247 3.472 1.00 89.94 158 ASN A C 1
ATOM 1230 O O . ASN A 1 158 ? 9.425 -8.476 3.454 1.00 89.94 158 ASN A O 1
ATOM 1234 N N . GLY A 1 159 ? 8.319 -6.526 3.569 1.00 92.75 159 GLY A N 1
ATOM 1235 C CA . GLY A 1 159 ? 6.965 -7.075 3.661 1.00 92.75 159 GLY A CA 1
ATOM 1236 C C . GLY A 1 159 ? 6.518 -7.456 5.076 1.00 92.75 159 GLY A C 1
ATOM 1237 O O . GLY A 1 159 ? 5.393 -7.928 5.245 1.00 92.75 159 GLY A O 1
ATOM 1238 N N . CYS A 1 160 ? 7.354 -7.260 6.100 1.00 94.62 160 CYS A N 1
ATOM 1239 C CA . CYS A 1 160 ? 7.010 -7.602 7.480 1.00 94.62 160 CYS A CA 1
ATOM 1240 C C . CYS A 1 160 ? 6.155 -6.521 8.152 1.00 94.62 160 CYS A C 1
ATOM 1242 O O . CYS A 1 160 ? 6.370 -5.325 7.953 1.00 94.62 160 CYS A O 1
ATOM 1244 N N . TYR A 1 161 ? 5.234 -6.947 9.018 1.00 94.69 161 TYR A N 1
ATOM 1245 C CA . TYR A 1 161 ? 4.504 -6.047 9.908 1.00 94.69 161 TYR A CA 1
ATOM 1246 C C . TYR A 1 161 ? 5.419 -5.509 11.016 1.00 94.69 161 TYR A C 1
ATOM 1248 O O . TYR A 1 161 ? 6.108 -6.280 11.685 1.00 94.69 161 TYR A O 1
ATOM 1256 N N . VAL A 1 162 ? 5.392 -4.193 11.221 1.00 93.25 162 VAL A N 1
ATOM 1257 C CA . VAL A 1 162 ? 6.182 -3.475 12.235 1.00 93.25 162 VAL A CA 1
ATOM 1258 C C . VAL A 1 162 ? 5.359 -2.486 13.070 1.00 93.25 162 VAL A C 1
ATOM 1260 O O . VAL A 1 162 ? 5.853 -2.005 14.087 1.00 93.25 162 VAL A O 1
ATOM 1263 N N . GLY A 1 163 ? 4.115 -2.194 12.673 1.00 92.69 163 GLY A N 1
ATOM 1264 C CA . GLY A 1 163 ? 3.302 -1.139 13.290 1.00 92.69 163 GLY A CA 1
ATOM 1265 C C . GLY A 1 163 ? 3.730 0.268 12.854 1.00 92.69 163 GLY A C 1
ATOM 1266 O O . GLY A 1 163 ? 4.865 0.496 12.422 1.00 92.69 163 GLY A O 1
ATOM 1267 N N . PHE A 1 164 ? 2.815 1.239 12.927 1.00 90.56 164 PHE A N 1
ATOM 1268 C CA . PHE A 1 164 ? 3.091 2.560 12.353 1.00 90.56 164 PHE A CA 1
ATOM 1269 C C . PHE A 1 164 ? 4.058 3.407 13.191 1.00 90.56 164 PHE A C 1
ATOM 1271 O O . PHE A 1 164 ? 4.705 4.298 12.635 1.00 90.56 164 PHE A O 1
ATOM 1278 N N . ALA A 1 165 ? 4.214 3.165 14.501 1.00 84.25 165 ALA A N 1
ATOM 1279 C CA . ALA A 1 165 ? 5.160 3.937 15.308 1.00 84.25 165 ALA A CA 1
ATOM 1280 C C . ALA A 1 165 ? 6.617 3.639 14.944 1.00 84.25 165 ALA A C 1
ATOM 1282 O O . ALA A 1 165 ? 7.434 4.562 14.943 1.00 84.25 165 ALA A O 1
ATOM 1283 N N . GLU A 1 166 ? 6.951 2.385 14.635 1.00 86.31 166 GLU A N 1
ATOM 1284 C CA . GLU A 1 166 ? 8.323 2.014 14.283 1.00 86.31 166 GLU A CA 1
ATOM 1285 C C . GLU A 1 166 ? 8.703 2.577 12.914 1.00 86.31 166 GLU A C 1
ATOM 1287 O O . GLU A 1 166 ? 9.707 3.280 12.784 1.00 86.31 166 GLU A O 1
ATOM 1292 N N . ASN A 1 167 ? 7.839 2.398 11.915 1.00 82.12 167 ASN A N 1
ATOM 1293 C CA . ASN A 1 167 ? 8.084 2.924 10.575 1.00 82.12 167 ASN A CA 1
ATOM 1294 C C . ASN A 1 167 ? 8.150 4.467 10.561 1.00 82.12 167 ASN A C 1
ATOM 1296 O O . ASN A 1 167 ? 8.994 5.070 9.896 1.00 82.12 167 ASN A O 1
ATOM 1300 N N . TYR A 1 168 ? 7.343 5.138 11.392 1.00 86.69 168 TYR A N 1
ATOM 1301 C CA . TYR A 1 168 ? 7.417 6.592 11.551 1.00 86.69 168 TYR A CA 1
ATOM 1302 C C . TYR A 1 168 ? 8.765 7.078 12.117 1.00 86.69 168 TYR A C 1
ATOM 1304 O O . TYR A 1 168 ? 9.261 8.127 11.692 1.00 86.69 168 TYR A O 1
ATOM 1312 N N . LYS A 1 169 ? 9.409 6.331 13.030 1.00 87.25 169 LYS A N 1
ATOM 1313 C CA . LYS A 1 169 ? 10.764 6.672 13.519 1.00 87.25 169 LYS A CA 1
ATOM 1314 C C . LYS A 1 169 ? 11.795 6.633 12.392 1.00 87.25 169 LYS A C 1
ATOM 1316 O O . LYS A 1 169 ? 12.649 7.524 12.322 1.00 87.25 169 LYS A O 1
ATOM 1321 N N . HIS A 1 170 ? 11.706 5.642 11.505 1.00 84.06 170 HIS A N 1
ATOM 1322 C CA . HIS A 1 170 ? 12.578 5.547 10.334 1.00 84.06 170 HIS A CA 1
ATOM 1323 C C . HIS A 1 170 ? 12.413 6.765 9.420 1.00 84.06 170 HIS A C 1
ATOM 1325 O O . HIS A 1 170 ? 13.401 7.413 9.076 1.00 84.06 170 HIS A O 1
ATOM 1331 N N . ILE A 1 171 ? 11.173 7.167 9.134 1.00 83.38 171 ILE A N 1
ATOM 1332 C CA . ILE A 1 171 ? 10.885 8.345 8.304 1.00 83.38 171 ILE A CA 1
ATOM 1333 C C . ILE A 1 171 ? 11.381 9.640 8.960 1.00 83.38 171 ILE A C 1
ATOM 1335 O O . ILE A 1 171 ? 11.959 10.494 8.290 1.00 83.38 171 ILE A O 1
ATOM 1339 N N . CYS A 1 172 ? 11.209 9.792 10.277 1.00 87.31 172 CYS A N 1
ATOM 1340 C CA . CYS A 1 172 ? 11.741 10.942 11.012 1.00 87.31 172 CYS A CA 1
ATOM 1341 C C . CYS A 1 172 ? 13.270 11.032 10.916 1.00 87.31 172 CYS A C 1
ATOM 1343 O O . CYS A 1 172 ? 13.823 12.131 10.875 1.00 87.31 172 CYS A O 1
ATOM 1345 N N . THR A 1 173 ? 13.952 9.887 10.900 1.00 88.81 173 THR A N 1
ATOM 1346 C CA . THR A 1 173 ? 15.409 9.812 10.747 1.00 88.81 173 THR A CA 1
ATOM 1347 C C . THR A 1 173 ? 15.823 10.200 9.328 1.00 88.81 173 THR A C 1
ATOM 1349 O O . THR A 1 173 ? 16.673 11.071 9.168 1.00 88.81 173 THR A O 1
ATOM 1352 N N . ALA A 1 174 ? 15.153 9.655 8.309 1.00 83.69 174 ALA A N 1
ATOM 1353 C CA . ALA A 1 174 ? 15.381 10.007 6.906 1.00 83.69 174 ALA A CA 1
ATOM 1354 C C . ALA A 1 174 ? 15.144 11.507 6.632 1.00 83.69 174 ALA A C 1
ATOM 1356 O O . ALA A 1 174 ? 15.933 12.158 5.952 1.00 83.69 174 ALA A O 1
ATOM 1357 N N . TYR A 1 175 ? 14.108 12.103 7.231 1.00 86.69 175 TYR A N 1
ATOM 1358 C CA . TYR A 1 175 ? 13.871 13.546 7.138 1.00 86.69 175 TYR A CA 1
ATOM 1359 C C . TYR A 1 175 ? 15.011 14.374 7.749 1.00 86.69 175 TYR A C 1
ATOM 1361 O O . TYR A 1 175 ? 15.484 15.319 7.122 1.00 86.69 175 TYR A O 1
ATOM 1369 N N . LYS A 1 176 ? 15.496 14.005 8.944 1.00 88.19 176 LYS A N 1
ATOM 1370 C CA . LYS A 1 176 ? 16.634 14.687 9.592 1.00 88.19 176 LYS A CA 1
ATOM 1371 C C . LYS A 1 176 ? 17.917 14.617 8.762 1.00 88.19 176 LYS A C 1
ATOM 1373 O O . LYS A 1 176 ? 18.723 15.539 8.835 1.00 88.19 176 LYS A O 1
ATOM 1378 N N . ASN A 1 177 ? 18.079 13.555 7.979 1.00 89.38 177 ASN A N 1
ATOM 1379 C CA . ASN A 1 177 ? 19.220 13.360 7.088 1.00 89.38 177 ASN A CA 1
ATOM 1380 C C . ASN A 1 177 ? 19.078 14.101 5.745 1.00 89.38 177 ASN A C 1
ATOM 1382 O O . ASN A 1 177 ? 20.039 14.161 4.985 1.00 89.38 177 ASN A O 1
ATOM 1386 N N . GLY A 1 178 ? 17.915 14.700 5.462 1.00 85.06 178 GLY A N 1
ATOM 1387 C CA . GLY A 1 178 ? 17.640 15.402 4.206 1.00 85.06 178 GLY A CA 1
ATOM 1388 C C . GLY A 1 178 ? 17.123 14.506 3.075 1.00 85.06 178 GLY A C 1
ATOM 1389 O O . GLY A 1 178 ? 16.935 14.992 1.961 1.00 85.06 178 GLY A O 1
ATOM 1390 N N . ASP A 1 179 ? 16.833 13.232 3.353 1.00 82.31 179 ASP A N 1
ATOM 1391 C CA . ASP A 1 179 ? 16.379 12.249 2.357 1.00 82.31 179 ASP A CA 1
ATOM 1392 C C . ASP A 1 179 ? 14.882 12.395 2.021 1.00 82.31 179 ASP A C 1
ATOM 1394 O O . ASP A 1 179 ? 14.394 11.888 1.010 1.00 82.31 179 ASP A O 1
ATOM 1398 N N . VAL A 1 180 ? 14.130 13.113 2.863 1.00 82.31 180 VAL A N 1
ATOM 1399 C CA . VAL A 1 180 ? 12.695 13.373 2.687 1.00 82.31 180 VAL A CA 1
ATOM 1400 C C . VAL A 1 180 ? 12.457 14.875 2.565 1.00 82.31 180 VAL A C 1
ATOM 1402 O O . VAL A 1 180 ? 12.887 15.662 3.404 1.00 82.31 180 VAL A O 1
ATOM 1405 N N . LYS A 1 181 ? 11.713 15.292 1.537 1.00 87.75 181 LYS A N 1
ATOM 1406 C CA . LYS A 1 181 ? 11.309 16.697 1.368 1.00 87.75 181 LYS A CA 1
ATOM 1407 C C . LYS A 1 181 ? 10.342 17.122 2.478 1.00 87.75 181 LYS A C 1
ATOM 1409 O O . LYS A 1 181 ? 9.440 16.368 2.838 1.00 87.75 181 LYS A O 1
ATOM 1414 N N . GLU A 1 182 ? 10.455 18.366 2.944 1.00 88.94 182 GLU A N 1
ATOM 1415 C CA . GLU A 1 182 ? 9.603 18.924 4.009 1.00 88.94 182 GLU A CA 1
ATOM 1416 C C . GLU A 1 182 ? 8.100 18.789 3.714 1.00 88.94 182 GLU A C 1
ATOM 1418 O O . GLU A 1 182 ? 7.317 18.454 4.600 1.00 88.94 182 GLU A O 1
ATOM 1423 N N . THR A 1 183 ? 7.682 18.998 2.463 1.00 89.00 183 THR A N 1
ATOM 1424 C CA . THR A 1 183 ? 6.277 18.854 2.050 1.00 89.00 183 THR A CA 1
ATOM 1425 C C . THR A 1 183 ? 5.760 17.428 2.235 1.00 89.00 183 THR A C 1
ATOM 1427 O O . THR A 1 183 ? 4.689 17.238 2.810 1.00 89.00 183 THR A O 1
ATOM 1430 N N . LYS A 1 184 ? 6.541 16.424 1.815 1.00 88.38 184 LYS A N 1
ATOM 1431 C CA . LYS A 1 184 ? 6.229 15.002 2.020 1.00 88.38 184 LYS A CA 1
ATOM 1432 C C . LYS A 1 184 ? 6.182 14.670 3.510 1.00 88.38 184 LYS A C 1
ATOM 1434 O O . LYS A 1 184 ? 5.230 14.052 3.974 1.00 88.38 184 LYS A O 1
ATOM 1439 N N . PHE A 1 185 ? 7.152 15.159 4.280 1.00 91.31 185 PHE A N 1
ATOM 1440 C CA . PHE A 1 185 ? 7.191 14.933 5.722 1.00 91.31 185 PHE A CA 1
ATOM 1441 C C . PHE A 1 185 ? 5.962 15.512 6.450 1.00 91.31 185 PHE A C 1
ATOM 1443 O O . PHE A 1 185 ? 5.380 14.839 7.299 1.00 91.31 185 PHE A O 1
ATOM 1450 N N . LYS A 1 186 ? 5.494 16.711 6.071 1.00 93.12 186 LYS A N 1
ATOM 1451 C CA . LYS A 1 186 ? 4.262 17.312 6.621 1.00 93.12 186 LYS A CA 1
ATOM 1452 C C . LYS A 1 186 ? 3.018 16.462 6.359 1.00 93.12 186 LYS A C 1
ATOM 1454 O O . LYS A 1 186 ? 2.201 16.313 7.266 1.00 93.12 186 LYS A O 1
ATOM 1459 N N . ASN A 1 187 ? 2.872 15.895 5.159 1.00 93.56 187 ASN A N 1
ATOM 1460 C CA . ASN A 1 187 ? 1.769 14.973 4.868 1.00 93.56 187 ASN A CA 1
ATOM 1461 C C . ASN A 1 187 ? 1.840 13.732 5.757 1.00 93.56 187 ASN A C 1
ATOM 1463 O O . ASN A 1 187 ? 0.845 13.381 6.385 1.00 93.56 187 ASN A O 1
ATOM 1467 N N . ILE A 1 188 ? 3.023 13.123 5.871 1.00 92.69 188 ILE A N 1
ATOM 1468 C CA . ILE A 1 188 ? 3.230 11.920 6.684 1.00 92.69 188 ILE A CA 1
ATOM 1469 C C . ILE A 1 188 ? 2.851 12.166 8.147 1.00 92.69 188 ILE A C 1
ATOM 1471 O O . ILE A 1 188 ? 2.132 11.355 8.721 1.00 92.69 188 ILE A O 1
ATOM 1475 N N . ILE A 1 189 ? 3.258 13.293 8.744 1.00 93.06 189 ILE A N 1
ATOM 1476 C CA . ILE A 1 189 ? 2.878 13.632 10.127 1.00 93.06 189 ILE A CA 1
ATOM 1477 C C . ILE A 1 189 ? 1.355 13.668 10.283 1.00 93.06 189 ILE A C 1
ATOM 1479 O O . ILE A 1 189 ? 0.817 13.045 11.196 1.00 93.06 189 ILE A O 1
ATOM 1483 N N . ARG A 1 190 ? 0.651 14.359 9.377 1.00 95.88 190 ARG A N 1
ATOM 1484 C CA . ARG A 1 190 ? -0.813 14.479 9.444 1.00 95.88 190 ARG A CA 1
ATOM 1485 C C . ARG A 1 190 ? -1.506 13.128 9.271 1.00 95.88 190 ARG A C 1
ATOM 1487 O O . ARG A 1 190 ? -2.474 12.857 9.977 1.00 95.88 190 ARG A O 1
ATOM 1494 N N . ILE A 1 191 ? -0.998 12.274 8.380 1.00 95.94 191 ILE A N 1
ATOM 1495 C CA . ILE A 1 191 ? -1.506 10.907 8.212 1.00 95.94 191 ILE A CA 1
ATOM 1496 C C . ILE A 1 191 ? -1.284 10.103 9.496 1.00 95.94 191 ILE A C 1
ATOM 1498 O O . ILE A 1 191 ? -2.214 9.486 9.999 1.00 95.94 191 ILE A O 1
ATOM 1502 N N . ILE A 1 192 ? -0.088 10.153 10.080 1.00 94.50 192 ILE A N 1
ATOM 1503 C CA . ILE A 1 192 ? 0.224 9.441 11.324 1.00 94.50 192 ILE A CA 1
ATOM 1504 C C . ILE A 1 192 ? -0.662 9.910 12.483 1.00 94.50 192 ILE A C 1
ATOM 1506 O O . ILE A 1 192 ? -1.140 9.085 13.260 1.00 94.50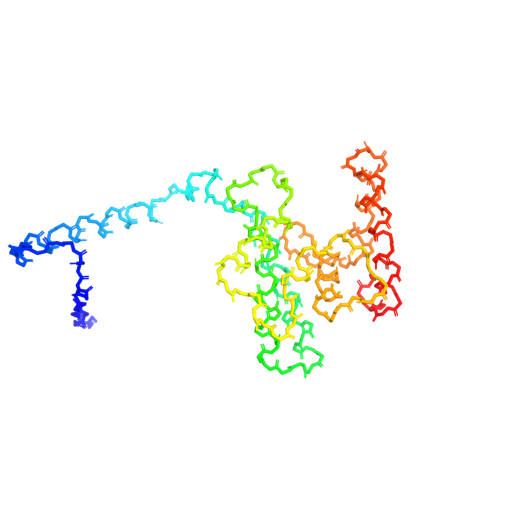 192 ILE A O 1
ATOM 1510 N N . ASP A 1 193 ? -0.922 11.209 12.606 1.00 94.12 193 ASP A N 1
ATOM 1511 C CA . ASP A 1 193 ? -1.822 11.729 13.639 1.00 94.12 193 ASP A CA 1
ATOM 1512 C C . ASP A 1 193 ? -3.273 11.290 13.413 1.00 94.12 193 ASP A C 1
ATOM 1514 O O . ASP A 1 193 ? -3.957 10.928 14.371 1.00 94.12 193 ASP A O 1
ATOM 1518 N N . TYR A 1 194 ? -3.717 11.213 12.156 1.00 95.81 194 TYR A N 1
ATOM 1519 C CA . TYR A 1 194 ? -4.999 10.606 11.807 1.00 95.81 194 TYR A CA 1
ATOM 1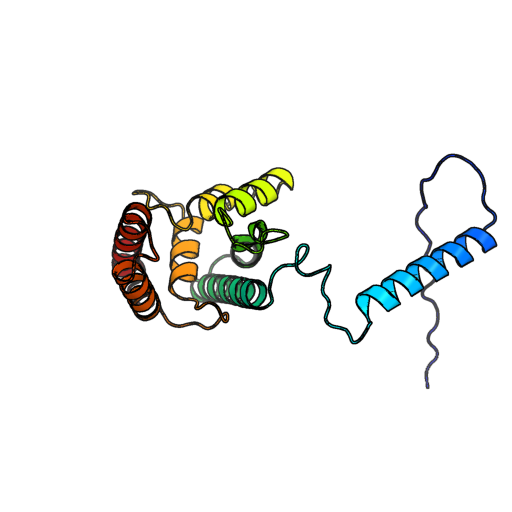520 C C . TYR A 1 194 ? -5.057 9.121 12.200 1.00 95.81 194 TYR A C 1
ATOM 1522 O O . TYR A 1 194 ? -6.032 8.690 12.818 1.00 95.81 194 TYR A O 1
ATOM 1530 N N . LEU A 1 195 ? -4.015 8.341 11.896 1.00 95.62 195 LEU A N 1
ATOM 1531 C CA . LEU A 1 195 ? -3.963 6.911 12.214 1.00 95.62 195 LEU A CA 1
ATOM 1532 C C . LEU A 1 195 ? -3.963 6.653 13.726 1.00 95.62 195 LEU A C 1
ATOM 1534 O O . LEU A 1 195 ? -4.662 5.759 14.184 1.00 95.62 195 LEU A O 1
ATOM 1538 N N . LYS A 1 196 ? -3.274 7.475 14.528 1.00 93.81 196 LYS A N 1
ATOM 1539 C CA . LYS A 1 196 ? -3.302 7.362 16.001 1.00 93.81 196 LYS A CA 1
ATOM 1540 C C . LYS A 1 196 ? -4.699 7.531 16.598 1.00 93.81 196 LYS A C 1
ATOM 1542 O O . LYS A 1 196 ? -4.960 6.982 17.663 1.00 93.81 196 LYS A O 1
ATOM 1547 N N . ILE A 1 197 ? -5.552 8.334 15.962 1.00 95.06 197 ILE A N 1
ATOM 1548 C CA . ILE A 1 197 ? -6.916 8.599 16.431 1.00 95.06 197 ILE A CA 1
ATOM 1549 C C . ILE A 1 197 ? -7.859 7.475 15.994 1.00 95.06 197 ILE A C 1
ATOM 1551 O O . ILE A 1 197 ? -8.677 7.029 16.792 1.00 95.06 197 ILE A O 1
ATOM 1555 N N . ASN A 1 198 ? -7.749 7.030 14.739 1.00 95.44 198 ASN A N 1
ATOM 1556 C CA . ASN A 1 198 ? -8.732 6.135 14.122 1.00 95.44 198 ASN A CA 1
ATOM 1557 C C . ASN A 1 198 ? -8.348 4.645 14.174 1.00 95.44 198 ASN A C 1
ATOM 1559 O O . ASN A 1 198 ? -9.230 3.803 14.056 1.00 95.44 198 ASN A O 1
ATOM 1563 N N . PHE A 1 199 ? -7.065 4.325 14.363 1.00 95.69 199 PHE A N 1
ATOM 1564 C CA . PHE A 1 199 ? -6.517 2.960 14.396 1.00 95.69 199 PHE A CA 1
ATOM 1565 C C . PHE A 1 199 ? -5.492 2.781 15.539 1.00 95.69 199 PHE A C 1
ATOM 1567 O O . PHE A 1 199 ? -4.360 2.349 15.297 1.00 95.69 199 PHE A O 1
ATOM 1574 N N . PRO A 1 200 ? -5.817 3.166 16.789 1.00 93.31 200 PRO A N 1
ATOM 1575 C CA . PRO A 1 200 ? -4.858 3.199 17.899 1.00 93.31 200 PRO A CA 1
ATOM 1576 C C . PRO A 1 200 ? -4.196 1.846 18.218 1.00 93.31 200 PRO A C 1
ATOM 1578 O O . PRO A 1 200 ? -3.101 1.821 18.778 1.00 93.31 200 PRO A O 1
ATOM 1581 N N . GLU A 1 201 ? -4.833 0.733 17.865 1.00 92.38 201 GLU A N 1
ATOM 1582 C CA . GLU A 1 201 ? -4.377 -0.639 18.093 1.00 92.38 201 GLU A CA 1
ATOM 1583 C C . GLU A 1 201 ? -3.209 -1.081 17.192 1.00 92.38 201 GLU A C 1
ATOM 1585 O O . GLU A 1 201 ? -2.561 -2.082 17.490 1.00 92.38 201 GLU A O 1
ATOM 1590 N N . TYR A 1 202 ? -2.894 -0.320 16.137 1.00 90.25 202 TYR A N 1
ATOM 1591 C CA . TYR A 1 202 ? -1.799 -0.610 15.194 1.00 90.25 202 TYR A CA 1
ATOM 1592 C C . TYR A 1 202 ? -0.529 0.221 15.439 1.00 90.25 202 TYR A C 1
ATOM 1594 O O . TYR A 1 202 ? 0.373 0.257 14.591 1.00 90.25 202 TYR A O 1
ATOM 1602 N N . LYS A 1 203 ? -0.484 0.922 16.578 1.00 79.06 203 LYS A N 1
ATOM 1603 C CA . LYS A 1 203 ? 0.614 1.807 16.968 1.00 79.06 203 LYS A CA 1
ATOM 1604 C C . LYS A 1 203 ? 1.932 1.067 17.135 1.00 79.06 203 LYS A C 1
ATOM 1606 O O . LYS A 1 203 ? 1.989 0.134 17.961 1.00 79.06 203 LYS A O 1
#

Foldseek 3Di:
DDDDDDPPPPPPDPPDDDDDDDPVVVVVVVVVVVVVVCCVVVPPPPCDPPPLQDADPLLQLQLQLQLVQQLVVCVVVVHDPVVSVLSSVLSNLLQVLCGSPVVSPPSLVSSLVVCVVVVVQPDPQRSSQLSNCLQPDDPDDTPSNLSSVQSVQQADSNSDGDFNVVSLVVVVVCVVVVNDDPNSNVSNVNSVVVCCVVPVVRD

Secondary structure (DSSP, 8-state):
----------------TT----HHHHHHHHHHHHHHHHHHHH-SS---STGGGS--HHHHHHHHHHHHHHHHHHHHTT--HHHHHHHHHHHHHTTGGGTT-TT-TTHHHHHHHHHHHTTTT-STT-HHHHHHTTTS--SS--HHHHHHHHHHHHB-TTS-B--HHHHHHHHHHHHHTT-S-HHHHHHHHHHHHHHHHH-GGG-

Radius of gyration: 22.29 Å; chains: 1; bounding box: 37×65×64 Å

pLDDT: mean 79.35, std 19.5, range [30.72, 98.31]